Protein AF-0000000080870566 (afdb_homodimer)

pLDDT: mean 91.33, std 12.45, range [22.83, 98.44]

Sequence (214 aa):
MSYIVNNRIHVNPGFEEAFEARFRARAGQIDKQPGFKAMRVLRPQGNQAPYVVETEWQSQAAFRAWVGSDDFKRAHADPLPAEATAEGGGIEQFEVVEGTEARGSGEMSYIVNNRIHVNPGFEEAFEARFRARAGQIDKQPGFKAMRVLRPQGNQAPYVVETEWQSQAAFRAWVGSDDFKRAHADPLPAEATAEGGGIEQFEVVEGTEARGSGE

Secondary structure (DSSP, 8-state):
--EEEEEEEEEPTT-HHHHHHHHHT---GGGGSTTEEEEEEEEE-SS-PPEEEEEEES-HHHHHHHHTSHHHHHHTSSPPPGGGEEEEEEEEEEEEEEEEE------/--EEEEEEEEEPTT-HHHHHHHHHT---GGGGSTTEEEEEEEEE-STTPPEEEEEEES-HHHHHHHHTSHHHHHHTSSPPPGGGEEEEEEEEEEEEEEEEE------

Structure (mmCIF, N/CA/C/O backbone):
data_AF-0000000080870566-model_v1
#
loop_
_entity.id
_entity.type
_entity.pdbx_description
1 polymer 'Antibiotic biosynthesis monooxygenase'
#
loop_
_atom_site.group_PDB
_atom_site.id
_atom_site.type_symbol
_atom_site.label_atom_id
_atom_site.label_alt_id
_atom_site.label_comp_id
_atom_site.label_asym_id
_atom_site.label_entity_id
_atom_site.label_seq_id
_atom_site.pdbx_PDB_ins_code
_atom_site.Cartn_x
_atom_site.Cartn_y
_atom_site.Cartn_z
_atom_site.occupancy
_atom_site.B_iso_or_equiv
_atom_site.auth_seq_id
_atom_site.auth_comp_id
_atom_site.auth_asym_id
_atom_site.auth_atom_id
_atom_site.pdbx_PDB_model_num
ATOM 1 N N . MET A 1 1 ? -15.43 4.098 -3.002 1 83.88 1 MET A N 1
ATOM 2 C CA . MET A 1 1 ? -14.195 4.043 -2.234 1 83.88 1 MET A CA 1
ATOM 3 C C . MET A 1 1 ? -13.453 2.73 -2.482 1 83.88 1 MET A C 1
ATOM 5 O O . MET A 1 1 ? -14.078 1.721 -2.824 1 83.88 1 MET A O 1
ATOM 9 N N . SER A 1 2 ? -12.172 2.678 -2.646 1 96.31 2 SER A N 1
ATOM 10 C CA . SER A 1 2 ? -11.422 1.475 -3.002 1 96.31 2 SER A CA 1
ATOM 11 C C . SER A 1 2 ? -11.109 0.636 -1.768 1 96.31 2 SER A C 1
ATOM 13 O O . SER A 1 2 ? -11.156 1.137 -0.642 1 96.31 2 SER A O 1
ATOM 15 N N . TYR A 1 3 ? -10.992 -0.656 -2 1 98.06 3 TYR A N 1
ATOM 16 C CA . TYR A 1 3 ? -10.57 -1.66 -1.029 1 98.06 3 TYR A CA 1
ATOM 17 C C . TYR A 1 3 ? -9.188 -2.203 -1.371 1 98.06 3 TYR A C 1
ATOM 19 O O . TYR A 1 3 ? -8.953 -2.664 -2.49 1 98.06 3 TYR A O 1
ATOM 27 N N . ILE A 1 4 ? -8.281 -2.09 -0.38 1 98.38 4 ILE A N 1
ATOM 28 C CA . ILE A 1 4 ? -6.906 -2.49 -0.635 1 98.38 4 ILE A CA 1
ATOM 29 C C . ILE A 1 4 ? -6.547 -3.691 0.237 1 98.38 4 ILE A C 1
ATOM 31 O O . ILE A 1 4 ? -6.887 -3.73 1.421 1 98.38 4 ILE A O 1
ATOM 35 N N . VAL A 1 5 ? -5.906 -4.668 -0.369 1 97.94 5 VAL A N 1
ATOM 36 C CA . VAL A 1 5 ? -5.371 -5.824 0.346 1 97.94 5 VAL A CA 1
ATOM 37 C C . VAL A 1 5 ? -3.859 -5.891 0.158 1 97.94 5 VAL A C 1
ATOM 39 O O . VAL A 1 5 ? -3.369 -5.934 -0.973 1 97.94 5 VAL A O 1
ATOM 42 N N . ASN A 1 6 ? -3.139 -5.832 1.281 1 98.06 6 ASN A N 1
ATOM 43 C CA . ASN A 1 6 ? -1.689 -6 1.299 1 98.06 6 ASN A CA 1
ATOM 44 C C . ASN A 1 6 ?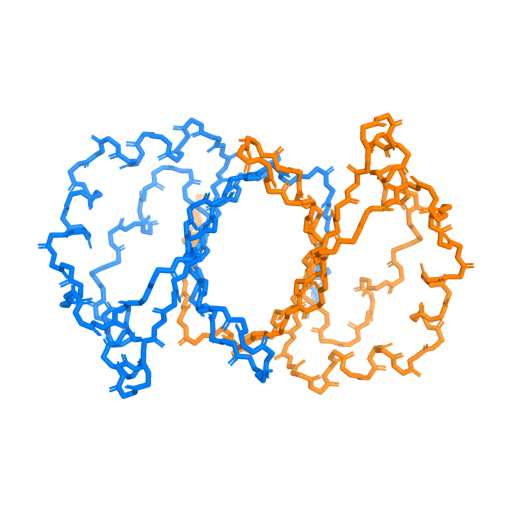 -1.291 -7.371 1.837 1 98.06 6 ASN A C 1
ATOM 46 O O . ASN A 1 6 ? -1.612 -7.711 2.977 1 98.06 6 ASN A O 1
ATOM 50 N N . ASN A 1 7 ? -0.659 -8.188 1.01 1 97.12 7 ASN A N 1
ATOM 51 C CA . ASN A 1 7 ? 0.019 -9.391 1.48 1 97.12 7 ASN A CA 1
ATOM 52 C C . ASN A 1 7 ? 1.497 -9.125 1.759 1 97.12 7 ASN A C 1
ATOM 54 O O . ASN A 1 7 ? 2.281 -8.922 0.831 1 97.12 7 ASN A O 1
ATOM 58 N N . ARG A 1 8 ? 1.815 -9.07 3.047 1 96.81 8 ARG A N 1
ATOM 59 C CA . ARG A 1 8 ? 3.191 -8.836 3.477 1 96.81 8 ARG A CA 1
ATOM 60 C C . ARG A 1 8 ? 3.963 -10.148 3.562 1 96.81 8 ARG A C 1
ATOM 62 O O . ARG A 1 8 ? 3.588 -11.047 4.316 1 96.81 8 ARG A O 1
ATOM 69 N N . ILE A 1 9 ? 5.078 -10.234 2.836 1 96.69 9 ILE A N 1
ATOM 70 C CA . ILE A 1 9 ? 5.793 -11.492 2.676 1 96.69 9 ILE A CA 1
ATOM 71 C C . ILE A 1 9 ? 7.285 -11.273 2.914 1 96.69 9 ILE A C 1
ATOM 73 O O . ILE A 1 9 ? 7.938 -10.539 2.17 1 96.69 9 ILE A O 1
ATOM 77 N N . HIS A 1 10 ? 7.809 -11.922 3.988 1 96.56 10 HIS A N 1
ATOM 78 C CA . HIS A 1 10 ? 9.25 -11.914 4.195 1 96.56 10 HIS A CA 1
ATOM 79 C C . HIS A 1 10 ? 9.945 -12.938 3.303 1 96.56 10 HIS A C 1
ATOM 81 O O . HIS A 1 10 ? 9.938 -14.133 3.6 1 96.56 10 HIS A O 1
ATOM 87 N N . VAL A 1 11 ? 10.531 -12.422 2.234 1 96.12 11 VAL A N 1
ATOM 88 C CA . VAL A 1 11 ? 11.258 -13.266 1.291 1 96.12 11 VAL A CA 1
ATOM 89 C C . VAL A 1 11 ? 12.711 -13.406 1.732 1 96.12 11 VAL A C 1
ATOM 91 O O . VAL A 1 11 ? 13.414 -12.406 1.908 1 96.12 11 VAL A O 1
ATOM 94 N N . ASN A 1 12 ? 13.133 -14.617 1.931 1 95.06 12 ASN A N 1
ATOM 95 C CA . ASN A 1 12 ? 14.492 -14.867 2.391 1 95.06 12 ASN A CA 1
ATOM 96 C C . ASN A 1 12 ? 15.516 -14.5 1.322 1 95.06 12 ASN A C 1
ATOM 98 O O . ASN A 1 12 ? 15.242 -14.617 0.126 1 95.06 12 ASN A O 1
ATOM 102 N N . PRO A 1 13 ? 16.734 -14.07 1.879 1 93.44 13 PRO A N 1
ATOM 103 C CA . PRO A 1 13 ? 17.797 -13.75 0.924 1 93.44 13 PRO A CA 1
ATOM 104 C C . PRO A 1 13 ? 18.047 -14.883 -0.077 1 93.44 13 PRO A C 1
ATOM 106 O O . PRO A 1 13 ? 18.078 -16.047 0.302 1 93.44 13 PRO A O 1
ATOM 109 N N . GLY A 1 14 ? 18.141 -14.531 -1.35 1 94.88 14 GLY A N 1
ATOM 110 C CA . GLY A 1 14 ? 18.406 -15.5 -2.398 1 94.88 14 GLY A CA 1
ATOM 111 C C . GLY A 1 14 ? 17.172 -15.906 -3.168 1 94.88 14 GLY A C 1
ATOM 112 O O . GLY A 1 14 ? 17.266 -16.516 -4.238 1 94.88 14 GLY A O 1
ATOM 113 N N . PHE A 1 15 ? 16 -15.539 -2.656 1 96.06 15 PHE A N 1
ATOM 114 C CA . PHE A 1 15 ? 14.773 -15.984 -3.285 1 96.06 15 PHE A CA 1
ATOM 115 C C . PHE A 1 15 ? 14.031 -14.812 -3.926 1 96.06 15 PHE A C 1
ATOM 117 O O . PHE A 1 15 ? 12.93 -14.977 -4.441 1 96.06 15 PHE A O 1
ATOM 124 N N . GLU A 1 16 ? 14.625 -13.656 -3.926 1 95.75 16 GLU A N 1
ATOM 125 C CA . GLU A 1 16 ? 13.961 -12.453 -4.414 1 95.75 16 GLU A CA 1
ATOM 126 C C . GLU A 1 16 ? 13.633 -12.562 -5.898 1 95.75 16 GLU A C 1
ATOM 128 O O . GLU A 1 16 ? 12.516 -12.234 -6.316 1 95.75 16 GLU A O 1
ATOM 133 N N . GLU A 1 17 ? 14.578 -13.016 -6.664 1 95.62 17 GLU A N 1
ATOM 134 C CA . GLU A 1 17 ? 14.352 -13.156 -8.102 1 95.62 17 GLU A CA 1
ATOM 135 C C . GLU A 1 17 ? 13.25 -14.164 -8.391 1 95.62 17 GLU A C 1
ATOM 137 O O . GLU A 1 17 ? 12.391 -13.93 -9.234 1 95.62 17 GLU A O 1
ATOM 142 N N . ALA A 1 18 ? 13.305 -15.281 -7.766 1 94.38 18 ALA A N 1
ATOM 143 C CA . ALA A 1 18 ? 12.281 -16.297 -7.949 1 94.38 18 ALA A CA 1
ATOM 144 C C . ALA A 1 18 ? 10.898 -15.766 -7.566 1 94.38 18 ALA A C 1
ATOM 146 O O . ALA A 1 18 ? 9.906 -16.047 -8.25 1 94.38 18 ALA A O 1
ATOM 147 N N . PHE A 1 19 ? 10.859 -15.062 -6.512 1 95.69 19 PH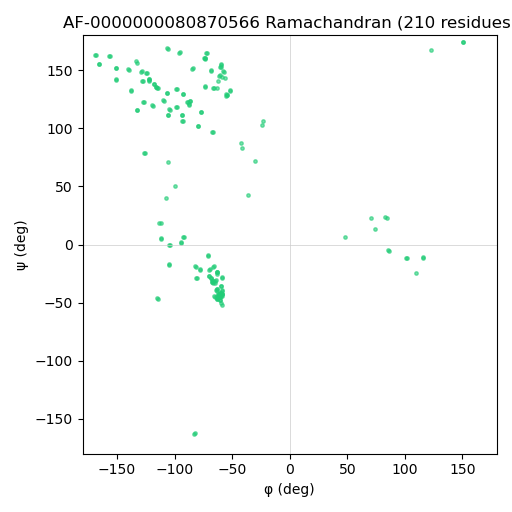E A N 1
ATOM 148 C CA . PHE A 1 19 ? 9.617 -14.469 -6.043 1 95.69 19 PHE A CA 1
ATOM 149 C C . PHE A 1 19 ? 9.023 -13.539 -7.094 1 95.69 19 PHE A C 1
ATOM 151 O O . PHE A 1 19 ? 7.871 -13.703 -7.496 1 95.69 19 PHE A O 1
ATOM 158 N N . GLU A 1 20 ? 9.852 -12.625 -7.57 1 96.38 20 GLU A N 1
ATOM 159 C CA . GLU A 1 20 ? 9.367 -11.648 -8.539 1 96.38 20 GLU A CA 1
ATOM 160 C C . GLU A 1 20 ? 9.016 -12.312 -9.867 1 96.38 20 GLU A C 1
ATOM 162 O O . GLU A 1 20 ? 8.07 -11.898 -10.547 1 96.38 20 GLU A O 1
ATOM 167 N N . ALA A 1 21 ? 9.711 -13.367 -10.25 1 94.31 21 ALA A N 1
ATOM 168 C CA . ALA A 1 21 ? 9.484 -14.07 -11.508 1 94.31 21 ALA A CA 1
ATOM 169 C C . ALA A 1 21 ? 8.102 -14.711 -11.539 1 94.31 21 ALA A C 1
ATOM 171 O O . ALA A 1 21 ? 7.469 -14.789 -12.594 1 94.31 21 ALA A O 1
ATOM 172 N N . ARG A 1 22 ? 7.648 -15.086 -10.406 1 92.69 22 ARG A N 1
ATOM 173 C CA . ARG A 1 22 ? 6.316 -15.68 -10.32 1 92.69 22 ARG A CA 1
ATOM 174 C C . ARG A 1 22 ? 5.246 -14.68 -10.75 1 92.69 22 ARG A C 1
ATOM 176 O O . ARG A 1 22 ? 4.254 -15.062 -11.375 1 92.69 22 ARG A O 1
ATOM 183 N N . PHE A 1 23 ? 5.426 -13.484 -10.406 1 93.12 23 PHE A N 1
ATOM 184 C CA . PHE A 1 23 ? 4.438 -12.461 -10.734 1 93.12 23 PHE A CA 1
ATOM 185 C C . PHE A 1 23 ? 4.605 -11.984 -12.172 1 93.12 23 PHE A C 1
ATOM 187 O O . PHE A 1 23 ? 3.633 -11.586 -12.812 1 93.12 23 PHE A O 1
ATOM 194 N N . ARG A 1 24 ? 5.84 -12.055 -12.672 1 91.56 24 ARG A N 1
ATOM 195 C CA . ARG A 1 24 ? 6.062 -11.719 -14.07 1 91.56 24 ARG A CA 1
ATOM 196 C C . ARG A 1 24 ? 5.43 -12.758 -14.992 1 91.56 24 ARG A C 1
ATOM 198 O O . ARG A 1 24 ? 4.996 -12.438 -16.094 1 91.56 24 ARG A O 1
ATOM 205 N N . ALA A 1 25 ? 5.332 -13.945 -14.547 1 86.69 25 ALA A N 1
ATOM 206 C CA . ALA A 1 25 ? 4.875 -15.07 -15.359 1 86.69 25 ALA A CA 1
ATOM 207 C C . ALA A 1 25 ? 3.377 -15.297 -15.18 1 86.69 25 ALA A C 1
ATOM 209 O O . ALA A 1 25 ? 2.814 -16.234 -15.75 1 86.69 25 ALA A O 1
ATOM 210 N N . ARG A 1 26 ? 2.846 -14.484 -14.438 1 81.44 26 ARG A N 1
ATOM 211 C CA . ARG A 1 26 ? 1.435 -14.711 -14.141 1 81.44 26 ARG A CA 1
ATOM 212 C C . ARG A 1 26 ? 0.591 -14.656 -15.406 1 81.44 26 ARG A C 1
ATOM 214 O O . ARG A 1 26 ? 0.888 -13.891 -16.328 1 81.44 26 ARG A O 1
ATOM 221 N N . ALA A 1 27 ? -0.396 -15.445 -15.445 1 71.38 27 ALA A N 1
ATOM 222 C CA . ALA A 1 27 ? -1.309 -15.523 -16.578 1 71.38 27 ALA A CA 1
ATOM 223 C C . ALA A 1 27 ? -2.168 -14.266 -16.688 1 71.38 27 ALA A C 1
ATOM 225 O O . ALA A 1 27 ? -2.748 -13.992 -17.734 1 71.38 27 ALA A O 1
ATOM 226 N N . GLY A 1 28 ? -2.336 -13.523 -15.672 1 79.44 28 GLY A N 1
ATOM 227 C CA . GLY A 1 28 ? -3.041 -12.258 -15.711 1 79.44 28 GLY A CA 1
ATOM 228 C C . GLY A 1 28 ? -4.547 -12.406 -15.609 1 79.44 28 GLY A C 1
ATOM 229 O O . GLY A 1 28 ? -5.297 -11.531 -16.062 1 79.44 28 GLY A O 1
ATOM 230 N N . GLN A 1 29 ? -4.992 -13.492 -15.047 1 84.12 29 GLN A N 1
ATOM 231 C CA . GLN A 1 29 ? -6.43 -13.734 -14.977 1 84.12 29 GLN A CA 1
ATOM 232 C C . GLN A 1 29 ? -7.102 -12.773 -13.992 1 84.12 29 GLN A C 1
ATOM 234 O O . GLN A 1 29 ? -8.266 -12.414 -14.172 1 84.12 29 GLN A O 1
ATOM 239 N N . ILE A 1 30 ? -6.371 -12.328 -13.039 1 92.5 30 ILE A N 1
ATOM 240 C CA . ILE A 1 30 ? -6.93 -11.414 -12.039 1 92.5 30 ILE A CA 1
ATOM 241 C C . ILE A 1 30 ? -7.359 -10.109 -12.719 1 92.5 30 ILE A C 1
ATOM 243 O O . ILE A 1 30 ? -8.312 -9.461 -12.281 1 92.5 30 ILE A O 1
ATOM 247 N N . ASP A 1 31 ? -6.824 -9.789 -13.797 1 91.44 31 ASP A N 1
ATOM 248 C CA . ASP A 1 31 ? -7.059 -8.531 -14.5 1 91.44 31 ASP A CA 1
ATOM 249 C C . ASP A 1 31 ? -8.5 -8.445 -15 1 91.44 31 ASP A C 1
ATOM 251 O O . ASP A 1 31 ? -8.992 -7.355 -15.289 1 91.44 31 ASP A O 1
ATOM 255 N N . LYS A 1 32 ? -9.109 -9.609 -15.062 1 91.25 32 LYS A N 1
ATOM 256 C CA . LYS A 1 32 ? -10.438 -9.68 -15.656 1 91.25 32 LYS A CA 1
ATOM 257 C C . LYS A 1 32 ? -11.516 -9.828 -14.586 1 91.25 32 LYS A C 1
ATOM 259 O O . LYS A 1 32 ? -12.703 -9.867 -14.891 1 91.25 32 LYS A O 1
ATOM 264 N N . GLN A 1 33 ? -11.047 -9.867 -13.43 1 95.56 33 GLN A N 1
ATOM 265 C CA . GLN A 1 33 ? -12.016 -10.109 -12.359 1 95.56 33 GLN A CA 1
ATOM 266 C C . GLN A 1 33 ? -12.875 -8.875 -12.102 1 95.56 33 GLN A C 1
ATOM 268 O O . GLN A 1 33 ? -12.359 -7.75 -12.07 1 95.56 33 GLN A O 1
ATOM 273 N N . PRO A 1 34 ? -14.227 -9.109 -11.938 1 95.94 34 PRO A N 1
ATOM 274 C CA . PRO A 1 34 ? -15.086 -7.969 -11.625 1 95.94 34 PRO A CA 1
ATOM 275 C C . PRO A 1 34 ? -14.625 -7.199 -10.391 1 95.94 34 PRO A C 1
ATOM 277 O O . PRO A 1 34 ? -14.344 -7.801 -9.352 1 95.94 34 PRO A O 1
ATOM 280 N N . GLY A 1 35 ? -14.516 -5.879 -10.617 1 97.44 35 GLY A N 1
ATOM 281 C CA . GLY A 1 35 ? -14.172 -5.02 -9.492 1 97.44 35 GLY A CA 1
ATOM 282 C C . GLY A 1 35 ? -12.68 -4.902 -9.266 1 97.44 35 GLY A C 1
ATOM 283 O O . GLY A 1 35 ? -12.234 -4.129 -8.414 1 97.44 35 GLY A O 1
ATOM 284 N N . PHE A 1 36 ? -11.914 -5.637 -9.984 1 97.69 36 PHE A N 1
ATOM 285 C CA . PHE A 1 36 ? -10.461 -5.504 -9.906 1 97.69 36 PHE A CA 1
ATOM 286 C C . PHE A 1 36 ? -10.016 -4.145 -10.422 1 97.69 36 PHE A C 1
ATOM 288 O O . PHE A 1 36 ? -10.508 -3.67 -11.445 1 97.69 36 PHE A O 1
ATOM 295 N N . LYS A 1 37 ? -9.094 -3.512 -9.656 1 97.44 37 LYS A N 1
ATOM 296 C CA . LYS A 1 37 ? -8.586 -2.215 -10.094 1 97.44 37 LYS A CA 1
ATOM 297 C C . LYS A 1 37 ? -7.094 -2.293 -10.414 1 97.44 37 LYS A C 1
ATOM 299 O O . LYS A 1 37 ? -6.656 -1.8 -11.461 1 97.44 37 LYS A O 1
ATOM 304 N N . ALA A 1 38 ? -6.344 -2.896 -9.562 1 97.19 38 ALA A N 1
ATOM 305 C CA . ALA A 1 38 ? -4.898 -2.898 -9.797 1 97.19 38 ALA A CA 1
ATOM 306 C C . ALA A 1 38 ? -4.203 -3.932 -8.914 1 97.19 38 ALA A C 1
ATOM 308 O O . ALA A 1 38 ? -4.738 -4.336 -7.883 1 97.19 38 ALA A O 1
ATOM 309 N N . MET A 1 39 ? -3.088 -4.391 -9.297 1 97.31 39 MET A N 1
ATOM 310 C CA . MET A 1 39 ? -2.129 -5.164 -8.516 1 97.31 39 MET A CA 1
ATOM 311 C C . MET A 1 39 ? -0.735 -4.547 -8.602 1 97.31 39 MET A C 1
ATOM 313 O O . MET A 1 39 ? -0.311 -4.109 -9.672 1 97.31 39 MET A O 1
ATOM 317 N N . ARG A 1 40 ? -0.017 -4.539 -7.547 1 97.81 40 ARG A N 1
ATOM 318 C CA . ARG A 1 40 ? 1.361 -4.062 -7.484 1 97.81 40 ARG A CA 1
ATOM 319 C C . ARG A 1 40 ? 2.219 -4.988 -6.629 1 97.81 40 ARG A C 1
ATOM 321 O O . ARG A 1 40 ? 1.808 -5.395 -5.539 1 97.81 40 ARG A O 1
ATOM 328 N N . VAL A 1 41 ? 3.369 -5.348 -7.129 1 97.88 41 VAL A N 1
ATOM 329 C CA . VAL A 1 41 ? 4.402 -6.012 -6.344 1 97.88 41 VAL A CA 1
ATOM 330 C C . VAL A 1 41 ? 5.441 -4.992 -5.887 1 97.88 41 VAL A C 1
ATOM 332 O O . VAL A 1 41 ? 6.125 -4.379 -6.711 1 97.88 41 VAL A O 1
ATOM 335 N N . LEU A 1 42 ? 5.559 -4.863 -4.562 1 98.19 42 LEU A N 1
ATOM 336 C CA . LEU A 1 42 ? 6.387 -3.832 -3.945 1 98.19 42 LEU A CA 1
ATOM 337 C C . LEU A 1 42 ? 7.668 -4.43 -3.377 1 98.19 42 LEU A C 1
ATOM 339 O O . LEU A 1 42 ? 7.625 -5.199 -2.416 1 98.19 42 LEU A O 1
ATOM 343 N N . ARG A 1 43 ? 8.812 -4.113 -3.971 1 97.31 43 ARG A N 1
ATOM 344 C CA . ARG A 1 43 ? 10.117 -4.516 -3.457 1 97.31 43 ARG A CA 1
ATOM 345 C C . ARG A 1 43 ? 10.648 -3.496 -2.455 1 97.31 43 ARG A C 1
ATOM 347 O O . ARG A 1 43 ? 10.828 -2.322 -2.789 1 97.31 43 ARG A O 1
ATOM 354 N N . PRO A 1 44 ? 10.898 -3.93 -1.238 1 97.12 44 PRO A N 1
ATOM 355 C CA . PRO A 1 44 ? 11.406 -2.979 -0.245 1 97.12 44 PRO A CA 1
ATOM 356 C C . PRO A 1 44 ? 12.766 -2.396 -0.624 1 97.12 44 PRO A C 1
ATOM 358 O O . PRO A 1 44 ? 13.617 -3.107 -1.168 1 97.12 44 PRO A O 1
ATOM 361 N N . GLN A 1 45 ? 12.828 -1.002 -0.283 1 94.25 45 GLN A N 1
ATOM 362 C CA . GLN A 1 45 ? 14.086 -0.298 -0.532 1 94.25 45 GLN A CA 1
ATOM 363 C C . GLN A 1 45 ? 14.836 -0.035 0.771 1 94.25 45 GLN A C 1
ATOM 365 O O . GLN A 1 45 ? 14.711 1.041 1.359 1 94.25 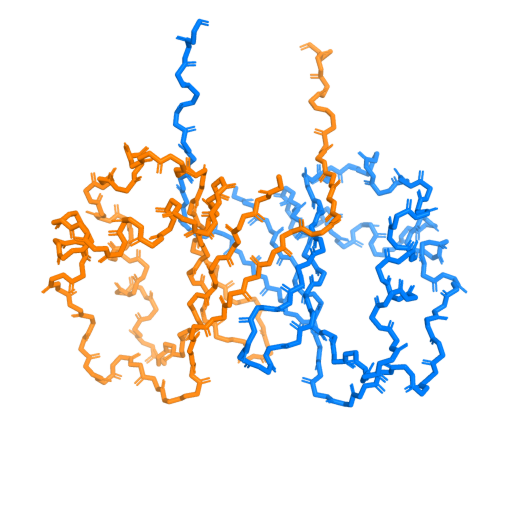45 GLN A O 1
ATOM 370 N N . GLY A 1 46 ? 15.5 -0.881 1.624 1 79.44 46 GLY A N 1
ATOM 371 C CA . GLY A 1 46 ? 16.438 -0.644 2.707 1 79.44 46 GLY A CA 1
ATOM 372 C C . GLY A 1 46 ? 15.859 -0.925 4.078 1 79.44 46 GLY A C 1
ATOM 373 O O . GLY A 1 46 ? 16.594 -1.021 5.062 1 79.44 46 GLY A O 1
ATOM 374 N N . ASN A 1 47 ? 14.672 -0.924 4.438 1 65.69 47 ASN A N 1
ATOM 375 C CA . ASN A 1 47 ? 14.164 -0.835 5.801 1 65.69 47 ASN A CA 1
ATOM 376 C C . ASN A 1 47 ? 13.602 -2.174 6.281 1 65.69 47 ASN A C 1
ATOM 378 O O . ASN A 1 47 ? 12.789 -2.217 7.207 1 65.69 47 ASN A O 1
ATOM 382 N N . GLN A 1 48 ? 14.305 -3.219 5.918 1 75.56 48 GLN A N 1
ATOM 383 C CA . GLN A 1 48 ? 13.875 -4.543 6.352 1 75.56 48 GLN A CA 1
ATOM 384 C C . GLN A 1 48 ? 12.383 -4.746 6.098 1 75.56 48 GLN A C 1
ATOM 386 O O . GLN A 1 48 ? 11.742 -5.559 6.766 1 75.56 48 GLN A O 1
ATOM 391 N N . ALA A 1 49 ? 11.781 -3.871 5.473 1 86.06 49 ALA A N 1
ATOM 392 C CA . ALA A 1 49 ? 10.391 -4.109 5.105 1 86.06 49 ALA A CA 1
ATOM 393 C C . ALA A 1 49 ? 10.25 -5.395 4.297 1 86.06 49 ALA A C 1
ATOM 395 O O . ALA A 1 49 ? 11.188 -5.816 3.619 1 86.06 49 ALA A O 1
ATOM 396 N N . PRO A 1 50 ? 9.148 -6.086 4.543 1 96.06 50 PRO A N 1
ATOM 397 C CA . PRO A 1 50 ? 8.891 -7.219 3.652 1 96.06 50 PRO A CA 1
ATOM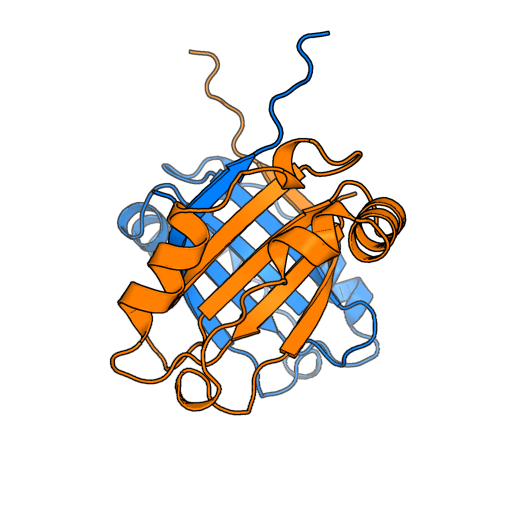 398 C C . PRO A 1 50 ? 8.477 -6.781 2.248 1 96.06 50 PRO A C 1
ATOM 400 O O . PRO A 1 50 ? 8.25 -5.59 2.008 1 96.06 50 PRO A O 1
ATOM 403 N N . TYR A 1 51 ? 8.555 -7.781 1.319 1 97.69 51 TYR A N 1
ATOM 404 C CA . TYR A 1 51 ? 7.777 -7.57 0.101 1 97.69 51 TYR A CA 1
ATOM 405 C C . TYR A 1 51 ? 6.305 -7.359 0.421 1 97.69 51 TYR A C 1
ATOM 407 O O . TYR A 1 51 ? 5.793 -7.891 1.41 1 97.69 51 TYR A O 1
ATOM 415 N N . VAL A 1 52 ? 5.66 -6.57 -0.401 1 98.06 52 VAL A N 1
ATOM 416 C CA . VAL A 1 52 ? 4.211 -6.441 -0.307 1 98.06 52 VAL A CA 1
ATOM 417 C C . VAL A 1 52 ? 3.578 -6.719 -1.669 1 98.06 52 VAL A C 1
ATOM 419 O O . VAL A 1 52 ? 3.973 -6.125 -2.676 1 98.06 52 VAL A O 1
ATOM 422 N N . VAL A 1 53 ? 2.711 -7.66 -1.709 1 97.81 53 VAL A N 1
ATOM 423 C CA . VAL A 1 53 ? 1.801 -7.801 -2.842 1 97.81 53 VAL A CA 1
ATOM 424 C C . VAL A 1 53 ? 0.492 -7.074 -2.543 1 97.81 53 VAL A C 1
ATOM 426 O O . VAL A 1 53 ? -0.274 -7.492 -1.673 1 97.81 53 VAL A O 1
ATOM 429 N N . GLU A 1 54 ? 0.293 -5.988 -3.295 1 98.44 54 GLU A N 1
ATOM 430 C CA . GLU A 1 54 ? -0.869 -5.137 -3.07 1 98.44 54 GLU A CA 1
ATOM 431 C C . GLU A 1 54 ? -1.904 -5.309 -4.18 1 98.44 54 GLU A C 1
ATOM 433 O O . GLU A 1 54 ? -1.566 -5.273 -5.363 1 98.44 54 GLU A O 1
ATOM 438 N N . THR A 1 55 ? -3.164 -5.531 -3.758 1 98.19 55 THR A N 1
ATOM 439 C CA . THR A 1 55 ? -4.262 -5.5 -4.719 1 98.19 55 THR A CA 1
ATOM 440 C C . THR A 1 55 ? -5.309 -4.465 -4.312 1 98.19 55 THR A C 1
ATOM 442 O O . THR A 1 55 ? -5.551 -4.254 -3.123 1 98.19 55 THR A O 1
ATOM 445 N N . GLU A 1 56 ? -5.828 -3.832 -5.277 1 98.44 56 GLU A N 1
ATOM 446 C CA . GLU A 1 56 ? -6.879 -2.832 -5.113 1 98.44 56 GLU A CA 1
ATOM 447 C C . GLU A 1 56 ? -8.172 -3.27 -5.797 1 98.44 56 GLU A C 1
ATOM 449 O O . GLU A 1 56 ? -8.148 -3.752 -6.934 1 98.44 56 GLU A O 1
ATOM 454 N N . TRP A 1 57 ? -9.242 -3.082 -5.09 1 98.31 57 TRP A N 1
ATOM 455 C CA . TRP A 1 57 ? -10.562 -3.52 -5.531 1 98.31 57 TRP A CA 1
ATOM 456 C C . TRP A 1 57 ? -11.594 -2.406 -5.355 1 98.31 57 TRP A C 1
ATOM 458 O O . TRP A 1 57 ? -11.414 -1.514 -4.527 1 98.31 57 TRP A O 1
ATOM 468 N N . GLN A 1 58 ? -12.641 -2.543 -6.164 1 97.88 58 GLN A N 1
ATOM 469 C CA . GLN A 1 58 ? -13.742 -1.585 -6.07 1 97.88 58 GLN A CA 1
ATOM 470 C C . GLN A 1 58 ? -14.445 -1.688 -4.723 1 97.88 58 GLN A C 1
ATOM 472 O O . GLN A 1 58 ? -15.008 -0.707 -4.234 1 97.88 58 GLN A O 1
ATOM 477 N N . SER A 1 59 ? -14.484 -2.883 -4.188 1 97.75 59 SER A N 1
ATOM 478 C CA . SER A 1 59 ? -15.156 -3.127 -2.916 1 97.75 59 SER A CA 1
ATOM 479 C C . SER A 1 59 ? -14.617 -4.379 -2.234 1 97.75 59 SER A C 1
ATOM 481 O O . SER A 1 59 ? -13.953 -5.203 -2.871 1 97.75 59 SER A O 1
ATOM 483 N N . GLN A 1 60 ? -14.914 -4.449 -0.933 1 96.94 60 GLN A N 1
ATOM 484 C CA . GLN A 1 60 ? -14.586 -5.672 -0.208 1 96.94 60 GLN A CA 1
ATOM 485 C C . GLN A 1 60 ? -15.289 -6.883 -0.822 1 96.94 60 GLN A C 1
ATOM 487 O O . GLN A 1 60 ? -14.711 -7.969 -0.895 1 96.94 60 GLN A O 1
ATOM 492 N N . ALA A 1 61 ? -16.516 -6.684 -1.222 1 97.88 61 ALA A N 1
ATOM 493 C CA . ALA A 1 61 ? -17.297 -7.77 -1.81 1 97.88 61 ALA A CA 1
ATOM 494 C C . ALA A 1 61 ? -16.625 -8.305 -3.072 1 97.88 61 ALA A C 1
ATOM 496 O O . ALA A 1 61 ? -16.594 -9.516 -3.305 1 97.88 61 ALA A O 1
ATOM 497 N N . ALA A 1 62 ? -16.109 -7.426 -3.896 1 97.94 62 ALA A N 1
ATOM 498 C CA . ALA A 1 62 ? -15.414 -7.844 -5.109 1 97.94 62 ALA A CA 1
ATOM 499 C C . ALA A 1 62 ? -14.195 -8.695 -4.777 1 97.94 62 ALA A C 1
ATOM 501 O O . ALA A 1 62 ? -13.945 -9.719 -5.418 1 97.94 62 ALA A O 1
ATOM 502 N N . PHE A 1 63 ? -13.445 -8.289 -3.795 1 97.88 63 PHE A N 1
ATOM 503 C CA . PHE A 1 63 ? -12.281 -9.047 -3.354 1 97.88 63 PHE A CA 1
ATOM 504 C C . PHE A 1 63 ? -12.688 -10.43 -2.873 1 97.88 63 PHE A C 1
ATOM 506 O O . PHE A 1 63 ? -12.086 -11.43 -3.268 1 97.88 63 PHE A O 1
ATOM 513 N N . ARG A 1 64 ? -13.672 -10.469 -2.078 1 97.69 64 ARG A N 1
ATOM 514 C CA . ARG A 1 64 ? -14.109 -11.742 -1.517 1 97.69 64 ARG A CA 1
ATOM 515 C C . ARG A 1 64 ? -14.609 -12.68 -2.609 1 97.69 64 ARG A C 1
ATOM 517 O O . ARG A 1 64 ? -14.406 -13.891 -2.537 1 97.69 64 ARG A O 1
ATOM 524 N N . ALA A 1 65 ? -15.297 -12.125 -3.543 1 97.69 65 ALA A N 1
ATOM 525 C CA . ALA A 1 65 ? -15.742 -12.93 -4.68 1 97.69 65 ALA A CA 1
ATOM 526 C C . ALA A 1 65 ? -14.555 -13.555 -5.406 1 97.69 65 ALA A C 1
ATOM 528 O O . ALA A 1 65 ? -14.602 -14.727 -5.793 1 97.69 65 ALA A O 1
ATOM 529 N N . TRP A 1 66 ? -13.547 -12.766 -5.578 1 97.38 66 TRP A N 1
ATOM 530 C CA . TRP A 1 66 ? -12.352 -13.273 -6.234 1 97.38 66 TRP A CA 1
ATOM 531 C C . TRP A 1 66 ? -11.711 -14.391 -5.418 1 97.38 66 TRP A C 1
ATOM 533 O O . TRP A 1 66 ? -11.297 -15.414 -5.965 1 97.38 66 TRP A O 1
ATOM 543 N N . VAL A 1 67 ? -11.594 -14.219 -4.113 1 97.06 67 VAL A N 1
ATOM 544 C CA . VAL A 1 67 ? -10.992 -15.211 -3.236 1 97.06 67 VAL A CA 1
ATOM 545 C C . VAL A 1 67 ? -11.758 -16.531 -3.346 1 97.06 67 VAL A C 1
ATOM 547 O O . VAL A 1 67 ? -11.172 -17.609 -3.244 1 97.06 67 VAL A O 1
ATOM 550 N N . GLY A 1 68 ? -13.031 -16.5 -3.654 1 96.5 68 GLY A N 1
ATOM 551 C CA . GLY A 1 68 ? -13.852 -17.703 -3.775 1 96.5 68 GLY A CA 1
ATOM 552 C C . GLY A 1 68 ? -13.898 -18.25 -5.188 1 96.5 68 GLY A C 1
ATOM 553 O O . GLY A 1 68 ? -14.594 -19.234 -5.453 1 96.5 68 GLY A O 1
ATOM 554 N N . SER A 1 69 ? -13.172 -17.734 -6.039 1 95.81 69 SER A N 1
ATOM 555 C CA . SER A 1 69 ? -13.25 -18.094 -7.453 1 95.81 69 SER A CA 1
ATOM 556 C C . SER A 1 69 ? -12.227 -19.156 -7.816 1 95.81 69 SER A C 1
ATOM 558 O O . SER A 1 69 ? -11.281 -19.406 -7.062 1 95.81 69 SER A O 1
ATOM 560 N N . ASP A 1 70 ? -12.398 -19.781 -9.023 1 93.44 70 ASP A N 1
ATOM 561 C CA . ASP A 1 70 ? -11.43 -20.703 -9.586 1 93.44 70 ASP A CA 1
ATOM 562 C C . ASP A 1 70 ? -10.133 -19.984 -9.969 1 93.44 70 ASP A C 1
ATOM 564 O O . ASP A 1 70 ? -9.055 -20.562 -9.898 1 93.44 70 ASP A O 1
ATOM 568 N N . ASP A 1 71 ? -10.344 -18.766 -10.32 1 92.44 71 ASP A N 1
ATOM 569 C CA . ASP A 1 71 ? -9.18 -17.984 -10.688 1 92.44 71 ASP A CA 1
ATOM 570 C C . ASP A 1 71 ? -8.211 -17.844 -9.516 1 92.44 71 ASP A C 1
ATOM 572 O O . ASP A 1 71 ? -6.992 -17.953 -9.695 1 92.44 71 ASP A O 1
ATOM 576 N N . PHE A 1 72 ? -8.719 -17.609 -8.383 1 95.38 72 PHE A N 1
ATOM 577 C CA . PHE A 1 72 ? -7.891 -17.516 -7.188 1 95.38 72 PHE A CA 1
ATOM 578 C C . PHE A 1 72 ? -7.145 -18.828 -6.941 1 95.38 72 PHE A C 1
ATOM 580 O O . PHE A 1 72 ? -5.938 -18.812 -6.695 1 95.38 72 PHE A O 1
ATOM 587 N N . LYS A 1 73 ? -7.82 -19.906 -7.059 1 93.5 73 LYS A N 1
ATOM 588 C CA . LYS A 1 73 ? -7.211 -21.219 -6.863 1 93.5 73 LYS A CA 1
ATOM 589 C C . LYS A 1 73 ? -6.07 -21.453 -7.852 1 93.5 73 LYS A C 1
ATOM 591 O O . LYS A 1 73 ? -5.004 -21.938 -7.477 1 93.5 73 LYS A O 1
ATOM 596 N N . ARG A 1 74 ? -6.344 -21.094 -9.031 1 91.44 74 ARG A N 1
ATOM 597 C CA . ARG A 1 74 ? -5.332 -21.281 -10.07 1 91.44 74 ARG A CA 1
ATOM 598 C C . ARG A 1 74 ? -4.121 -20.391 -9.812 1 91.44 74 ARG A C 1
ATOM 600 O O . ARG A 1 74 ? -2.979 -20.844 -9.938 1 91.44 74 ARG A O 1
ATOM 607 N N . ALA A 1 75 ? -4.371 -19.156 -9.469 1 91 75 ALA A N 1
ATOM 608 C CA . ALA A 1 75 ? -3.307 -18.188 -9.234 1 91 75 ALA A CA 1
ATOM 609 C C . ALA A 1 75 ? -2.428 -18.594 -8.055 1 91 75 ALA A C 1
ATOM 611 O O . ALA A 1 75 ? -1.246 -18.25 -8 1 91 75 ALA A O 1
ATOM 612 N N . HIS A 1 76 ? -2.973 -19.422 -7.117 1 92.44 76 HIS A N 1
ATOM 613 C CA . HIS A 1 76 ? -2.25 -19.781 -5.898 1 92.44 76 HIS A CA 1
ATOM 614 C C . HIS A 1 76 ? -1.897 -21.25 -5.887 1 92.44 76 HIS A C 1
ATOM 616 O O . HIS A 1 76 ? -1.584 -21.812 -4.832 1 92.44 76 HIS A O 1
ATOM 622 N N . ALA A 1 77 ? -1.927 -21.875 -7.047 1 89 77 ALA A N 1
ATOM 623 C CA . ALA A 1 77 ? -1.752 -23.328 -7.172 1 89 77 ALA A CA 1
ATOM 624 C C . ALA A 1 77 ? -0.281 -23.703 -7.051 1 89 77 ALA A C 1
ATOM 626 O O . ALA A 1 77 ? 0.043 -24.859 -6.754 1 89 77 ALA A O 1
ATOM 627 N N . ASP A 1 78 ? 0.598 -22.828 -7.285 1 84.94 78 ASP A N 1
ATOM 628 C CA . ASP A 1 78 ? 2.031 -23.109 -7.258 1 84.94 78 ASP A CA 1
ATOM 629 C C . ASP A 1 78 ? 2.76 -22.156 -6.324 1 84.94 78 ASP A C 1
ATOM 631 O O . ASP A 1 78 ? 3.477 -21.266 -6.781 1 84.94 78 ASP A O 1
ATOM 635 N N . PRO A 1 79 ? 2.658 -22.469 -5 1 85.69 79 PRO A N 1
ATOM 636 C CA . PRO A 1 79 ? 3.299 -21.547 -4.059 1 85.69 79 PRO A CA 1
ATOM 637 C C . PRO A 1 79 ? 4.82 -21.656 -4.059 1 85.69 79 PRO A C 1
ATOM 639 O O . PRO A 1 79 ? 5.367 -22.656 -4.559 1 85.69 79 PRO A O 1
ATOM 642 N N . LEU A 1 80 ? 5.457 -20.562 -3.551 1 87.56 80 LEU A N 1
ATOM 643 C CA . LEU A 1 80 ? 6.891 -20.656 -3.297 1 87.56 80 LEU A CA 1
ATOM 644 C C . LEU A 1 80 ? 7.191 -21.766 -2.291 1 87.56 80 LEU A C 1
ATOM 646 O O . LEU A 1 80 ? 6.359 -22.078 -1.438 1 87.56 80 LEU A O 1
ATOM 650 N N . PRO A 1 81 ? 8.453 -22.297 -2.455 1 90.94 81 PRO A N 1
ATOM 651 C CA . PRO A 1 81 ? 8.852 -23.25 -1.418 1 90.94 81 PRO A CA 1
ATOM 652 C C . PRO A 1 81 ? 8.852 -22.641 -0.02 1 90.94 81 PRO A C 1
ATOM 654 O O . PRO A 1 81 ? 9.078 -21.438 0.131 1 90.94 81 PRO A O 1
ATOM 657 N N . ALA A 1 82 ? 8.695 -23.5 0.951 1 90.12 82 ALA A N 1
ATOM 658 C CA . ALA A 1 82 ? 8.578 -23.047 2.332 1 90.12 82 ALA A CA 1
ATOM 659 C C . ALA A 1 82 ? 9.828 -22.281 2.766 1 90.12 82 ALA A C 1
ATOM 661 O O . ALA A 1 82 ? 9.742 -21.328 3.547 1 90.12 82 ALA A O 1
ATOM 662 N N . GLU A 1 83 ? 10.93 -22.734 2.264 1 93.94 83 GLU A N 1
ATOM 663 C CA . GLU A 1 83 ? 12.203 -22.141 2.668 1 93.94 83 GLU A CA 1
ATOM 664 C C . GLU A 1 83 ? 12.359 -20.734 2.094 1 93.94 83 GLU A C 1
ATOM 666 O O . GLU A 1 83 ? 13.242 -19.969 2.516 1 93.94 83 GLU A O 1
ATOM 671 N N . ALA A 1 84 ? 11.508 -20.344 1.23 1 95.88 84 ALA A N 1
ATOM 672 C CA . ALA A 1 84 ? 11.656 -19.062 0.538 1 95.88 84 ALA A CA 1
ATOM 673 C C . ALA A 1 84 ? 11.133 -17.906 1.395 1 95.88 84 ALA A C 1
ATOM 675 O O . ALA A 1 84 ? 11.477 -16.75 1.155 1 95.88 84 ALA A O 1
ATOM 676 N N . THR A 1 85 ? 10.328 -18.266 2.357 1 95.62 85 THR A N 1
ATOM 677 C CA . THR A 1 85 ? 9.711 -17.188 3.123 1 95.62 85 THR A CA 1
ATOM 678 C C . THR A 1 85 ? 9.914 -17.406 4.621 1 95.62 85 THR A C 1
ATOM 680 O O . THR A 1 85 ? 10.07 -18.547 5.074 1 95.62 85 THR A O 1
ATOM 683 N N . ALA A 1 86 ? 9.984 -16.297 5.289 1 94.25 86 ALA A N 1
ATOM 684 C CA . ALA A 1 86 ? 10.07 -16.328 6.746 1 94.25 86 ALA A CA 1
ATOM 685 C C . ALA A 1 86 ? 8.75 -15.891 7.379 1 94.25 86 ALA A C 1
ATOM 687 O O . ALA A 1 86 ? 7.879 -15.344 6.703 1 94.25 86 ALA A O 1
ATOM 688 N N . GLU A 1 87 ? 8.703 -16.141 8.742 1 91.31 87 GLU A N 1
ATOM 689 C CA . GLU A 1 87 ? 7.516 -15.742 9.484 1 91.31 87 GLU A CA 1
ATOM 690 C C . GLU A 1 87 ? 7.477 -14.234 9.688 1 91.31 87 GLU A C 1
ATOM 692 O O . GLU A 1 87 ? 8.492 -13.555 9.547 1 91.31 87 GLU A O 1
ATOM 697 N N . GLY A 1 88 ? 6.238 -13.758 9.984 1 89.56 88 GLY A N 1
ATOM 698 C CA . GLY A 1 88 ? 6.117 -12.352 10.336 1 89.56 88 GLY A CA 1
ATOM 699 C C . GLY A 1 88 ? 5.293 -11.555 9.344 1 89.56 88 GLY A C 1
ATOM 700 O O . GLY A 1 88 ? 4.902 -10.422 9.625 1 89.56 88 GLY A O 1
ATOM 701 N N . GLY A 1 89 ? 5.039 -12.156 8.258 1 91.81 89 GLY A N 1
ATOM 702 C CA . GLY A 1 89 ? 4.172 -11.484 7.305 1 91.81 89 GLY A CA 1
ATOM 703 C C . GLY A 1 89 ? 2.697 -11.656 7.613 1 91.81 89 GLY A C 1
ATOM 704 O O . GLY A 1 89 ? 2.318 -11.859 8.766 1 91.81 89 GLY A O 1
ATOM 705 N N . GLY A 1 90 ? 1.875 -11.391 6.621 1 93.94 90 GLY A N 1
ATOM 706 C CA . GLY A 1 90 ? 0.44 -11.57 6.773 1 93.94 90 GLY A CA 1
ATOM 707 C C . GLY A 1 90 ? -0.376 -10.625 5.914 1 93.94 90 GLY A C 1
ATOM 708 O O . GLY A 1 90 ? 0.175 -9.734 5.27 1 93.94 90 GLY A O 1
ATOM 709 N N . ILE A 1 91 ? -1.666 -10.914 5.992 1 96.38 91 ILE A N 1
ATOM 710 C CA . ILE A 1 91 ? -2.604 -10.164 5.164 1 96.38 91 ILE A CA 1
ATOM 711 C C . ILE A 1 91 ? -3.143 -8.969 5.953 1 96.38 91 ILE A C 1
ATOM 713 O O . ILE A 1 91 ? -3.512 -9.102 7.121 1 96.38 91 ILE A O 1
ATOM 717 N N . GLU A 1 92 ? -3.092 -7.855 5.391 1 97.12 92 GLU A N 1
ATOM 718 C CA . GLU A 1 92 ? -3.748 -6.656 5.902 1 97.12 92 GLU A CA 1
ATOM 719 C C . GLU A 1 92 ? -4.793 -6.137 4.918 1 97.12 92 GLU A C 1
ATOM 721 O O . GLU A 1 92 ? -4.57 -6.141 3.707 1 97.12 92 GLU A O 1
ATOM 726 N N . GLN A 1 93 ? -5.914 -5.742 5.465 1 97.62 93 GLN A N 1
ATOM 727 C CA . GLN A 1 93 ? -7.008 -5.238 4.641 1 97.62 93 GLN A CA 1
ATOM 728 C C . GLN A 1 93 ? -7.395 -3.818 5.051 1 97.62 93 GLN A C 1
ATOM 730 O O . GLN A 1 93 ? -7.434 -3.5 6.238 1 97.62 93 GLN A O 1
ATOM 735 N N . PHE A 1 94 ? -7.699 -3.029 4.008 1 98.12 94 PHE A N 1
ATOM 736 C CA . PHE A 1 94 ? -7.934 -1.613 4.27 1 98.12 94 PHE A CA 1
ATOM 737 C C . PHE A 1 94 ? -9.094 -1.095 3.428 1 98.12 94 PHE A C 1
ATOM 739 O O . PHE A 1 94 ? -9.312 -1.562 2.309 1 98.12 94 PHE A O 1
ATOM 746 N N . GLU A 1 95 ? -9.734 -0.124 3.971 1 97.25 95 GLU A N 1
ATOM 747 C CA . GLU A 1 95 ? -10.555 0.792 3.184 1 97.25 95 GLU A CA 1
ATOM 748 C C . GLU A 1 95 ? -9.805 2.082 2.877 1 97.25 95 GLU A C 1
ATOM 750 O O . GLU A 1 95 ? -9.148 2.65 3.756 1 97.25 95 GLU A O 1
ATOM 755 N N . VAL A 1 96 ? -9.859 2.52 1.602 1 97.69 96 VAL A N 1
ATOM 756 C CA . VAL A 1 96 ? -9.344 3.848 1.291 1 97.69 96 VAL A CA 1
ATOM 757 C C . VAL A 1 96 ? -10.352 4.91 1.739 1 97.69 96 VAL A C 1
ATOM 759 O O . VAL A 1 96 ? -11.43 5.035 1.16 1 97.69 96 VAL A O 1
ATOM 762 N N . VAL A 1 97 ? -9.953 5.723 2.736 1 97.06 97 VAL A N 1
ATOM 763 C CA . VAL A 1 97 ? -10.938 6.621 3.332 1 97.06 97 VAL A CA 1
ATOM 764 C C . VAL A 1 97 ? -10.695 8.047 2.85 1 97.06 97 VAL A C 1
ATOM 766 O O . VAL A 1 97 ? -11.555 8.922 3.012 1 97.06 97 VAL A O 1
ATOM 769 N N . GLU A 1 98 ? -9.555 8.297 2.336 1 95.56 98 GLU A N 1
ATOM 770 C CA . GLU A 1 98 ? -9.172 9.539 1.673 1 95.56 98 GLU A CA 1
ATOM 771 C C . GLU A 1 98 ? -8.109 9.281 0.604 1 95.56 98 GLU A C 1
ATOM 773 O O . GLU A 1 98 ? -7.258 8.414 0.764 1 95.56 98 GLU A O 1
ATOM 778 N N . GLY A 1 99 ? -8.219 10.008 -0.506 1 94.19 99 GLY A N 1
ATOM 779 C CA . GLY A 1 99 ? -7.223 9.836 -1.549 1 94.19 99 GLY A CA 1
ATOM 780 C C . GLY A 1 99 ? -7.305 10.898 -2.631 1 94.19 99 GLY A C 1
ATOM 781 O O . GLY A 1 99 ? -8.266 11.664 -2.686 1 94.19 99 GLY A O 1
ATOM 782 N N . THR A 1 100 ? -6.215 10.984 -3.387 1 94.06 100 THR A N 1
ATOM 783 C CA . THR A 1 100 ? -6.121 11.875 -4.535 1 94.06 100 THR A CA 1
ATOM 784 C C . THR A 1 100 ? -5.16 11.312 -5.582 1 94.06 100 THR A C 1
ATOM 786 O O . THR A 1 100 ? -4.309 10.484 -5.266 1 94.06 100 THR A O 1
ATOM 789 N N . GLU A 1 101 ? -5.426 11.672 -6.805 1 92.88 101 GLU A N 1
ATOM 790 C CA . GLU A 1 101 ? -4.539 11.328 -7.914 1 92.88 101 GLU A CA 1
ATOM 791 C C . GLU A 1 101 ? -4.098 12.578 -8.68 1 92.88 101 GLU A C 1
ATOM 793 O O . GLU A 1 101 ? -4.828 13.57 -8.727 1 92.88 101 GLU A O 1
ATOM 798 N N . ALA A 1 102 ? -2.883 12.375 -9.141 1 90.31 102 ALA A N 1
ATOM 799 C CA . ALA A 1 102 ? -2.436 13.461 -10.008 1 90.31 102 ALA A CA 1
ATOM 800 C C . ALA A 1 102 ? -3.422 13.695 -11.148 1 90.31 102 ALA A C 1
ATOM 802 O O . ALA A 1 102 ? -4.004 12.742 -11.68 1 90.31 102 ALA A O 1
ATOM 803 N N . ARG A 1 103 ? -3.793 15.023 -11.273 1 72.5 103 ARG A N 1
ATOM 804 C CA . ARG A 1 103 ? -4.664 15.367 -12.391 1 72.5 103 ARG A CA 1
ATOM 805 C C . ARG A 1 103 ? -3.932 15.203 -13.719 1 72.5 103 ARG A C 1
ATOM 807 O O . ARG A 1 103 ? -2.74 15.508 -13.82 1 72.5 103 ARG A O 1
ATOM 814 N N . GLY A 1 104 ? -4 14.117 -14.508 1 53.44 104 GLY A N 1
ATOM 815 C CA . GLY A 1 104 ? -3.398 14.07 -15.828 1 53.44 104 GLY A CA 1
ATOM 816 C C . GLY A 1 104 ? -3.215 15.445 -16.453 1 53.44 104 GLY A C 1
ATOM 817 O O . GLY A 1 104 ? -4.051 16.328 -16.266 1 53.44 104 GLY A O 1
AT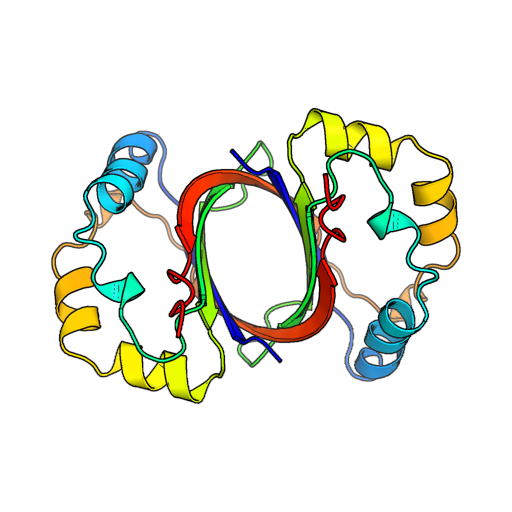OM 818 N N . SER A 1 105 ? -2.07 16.047 -16.5 1 40.97 105 SER A N 1
ATOM 819 C CA . SER A 1 105 ? -1.953 17.125 -17.453 1 40.97 105 SER A CA 1
ATOM 820 C C . SER A 1 105 ? -2.604 16.766 -18.781 1 40.97 105 SER A C 1
ATOM 822 O O . SER A 1 105 ? -2.314 15.711 -19.359 1 40.97 105 SER A O 1
ATOM 824 N N . GLY A 1 106 ? -3.967 16.984 -19.062 1 33.78 106 GLY A N 1
ATOM 825 C CA . GLY A 1 106 ? -4.348 17.031 -20.453 1 33.78 106 GLY A CA 1
ATOM 826 C C . GLY A 1 106 ? -3.244 17.562 -21.359 1 33.78 106 GLY A C 1
ATOM 827 O O . GLY A 1 106 ? -2.883 18.734 -21.281 1 33.78 106 GLY A O 1
ATOM 828 N N . GLU A 1 107 ? -2.182 16.875 -21.641 1 22.83 107 GLU A N 1
ATOM 829 C CA . GLU A 1 107 ? -1.679 17.281 -22.953 1 22.83 107 GLU A CA 1
ATOM 830 C C . GLU A 1 107 ? -2.738 17.094 -24.031 1 22.83 107 GLU A C 1
ATOM 832 O O . GLU A 1 107 ? -3.457 16.094 -24.031 1 22.83 107 GLU A O 1
ATOM 837 N N . MET B 1 1 ? 8.648 2.836 -13.844 1 84.06 1 MET B N 1
ATOM 838 C CA . MET B 1 1 ? 8.273 2.055 -12.664 1 84.06 1 MET B CA 1
ATOM 839 C C . MET B 1 1 ? 7.938 2.969 -11.492 1 84.06 1 MET B C 1
ATOM 841 O O . MET B 1 1 ? 8.43 4.098 -11.414 1 84.06 1 MET B O 1
ATOM 845 N N . SER B 1 2 ? 6.918 2.766 -10.711 1 96.38 2 SER B N 1
ATOM 846 C CA . SER B 1 2 ? 6.469 3.662 -9.648 1 96.38 2 SER B CA 1
ATOM 847 C C . SER B 1 2 ? 7.23 3.406 -8.352 1 96.38 2 SER B C 1
ATOM 849 O O . SER B 1 2 ? 7.824 2.342 -8.18 1 96.38 2 SER B O 1
ATOM 851 N N . TYR B 1 3 ? 7.348 4.465 -7.602 1 98.06 3 TYR B N 1
ATOM 852 C CA . TYR B 1 3 ? 7.91 4.469 -6.258 1 98.06 3 TYR B CA 1
ATOM 853 C C . TYR B 1 3 ? 6.828 4.707 -5.211 1 98.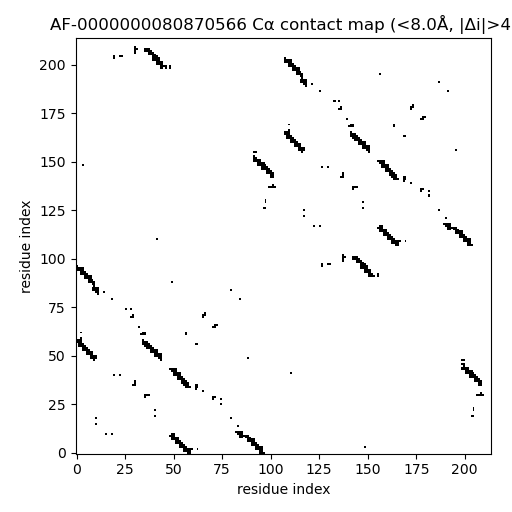06 3 TYR B C 1
ATOM 855 O O . TYR B 1 3 ? 6.082 5.684 -5.293 1 98.06 3 TYR B O 1
ATOM 863 N N . ILE B 1 4 ? 6.738 3.752 -4.266 1 98.38 4 ILE B N 1
ATOM 864 C CA . ILE B 1 4 ? 5.672 3.832 -3.273 1 98.38 4 ILE B CA 1
ATOM 865 C C . ILE B 1 4 ? 6.273 4.059 -1.887 1 98.38 4 ILE B C 1
ATOM 867 O O . ILE B 1 4 ? 7.27 3.428 -1.526 1 98.38 4 ILE B O 1
ATOM 871 N N . VAL B 1 5 ? 5.691 4.984 -1.153 1 98 5 VAL B N 1
ATOM 872 C CA . VAL B 1 5 ? 6.051 5.227 0.24 1 98 5 VAL B CA 1
ATOM 873 C C . VAL B 1 5 ? 4.84 4.984 1.138 1 98 5 VAL B C 1
ATOM 875 O O . VAL B 1 5 ? 3.789 5.598 0.951 1 98 5 VAL B O 1
ATOM 878 N N . ASN B 1 6 ? 4.992 4.016 2.062 1 98.06 6 ASN B N 1
ATOM 879 C CA . ASN B 1 6 ? 3.982 3.736 3.078 1 98.06 6 ASN B CA 1
ATOM 880 C C . ASN B 1 6 ? 4.391 4.289 4.441 1 98.06 6 ASN B C 1
ATOM 882 O O . ASN B 1 6 ? 5.422 3.896 4.992 1 98.06 6 ASN B O 1
ATOM 886 N N . ASN B 1 7 ? 3.633 5.25 4.961 1 97.12 7 ASN B N 1
ATOM 887 C CA . ASN B 1 7 ? 3.75 5.648 6.359 1 97.12 7 ASN B CA 1
ATOM 888 C C . ASN B 1 7 ? 2.77 4.883 7.246 1 97.12 7 ASN B C 1
ATOM 890 O O . ASN B 1 7 ? 1.56 5.109 7.176 1 97.12 7 ASN B O 1
ATOM 894 N N . ARG B 1 8 ? 3.318 3.941 8.008 1 96.81 8 ARG B N 1
ATOM 895 C CA . ARG B 1 8 ? 2.512 3.135 8.914 1 96.81 8 ARG B CA 1
ATOM 896 C C . ARG B 1 8 ? 2.354 3.828 10.266 1 96.81 8 ARG B C 1
ATOM 898 O O . ARG B 1 8 ? 3.342 4.113 10.945 1 96.81 8 ARG B O 1
ATOM 905 N N . ILE B 1 9 ? 1.099 4.047 10.68 1 96.62 9 ILE B N 1
ATOM 906 C CA . ILE B 1 9 ? 0.814 4.875 11.852 1 96.62 9 ILE B CA 1
ATOM 907 C C . ILE B 1 9 ? -0.192 4.164 12.75 1 96.62 9 ILE B C 1
ATOM 909 O O . ILE B 1 9 ? -1.333 3.922 12.352 1 96.62 9 ILE B O 1
ATOM 913 N N . HIS B 1 10 ? 0.27 3.818 13.984 1 96.38 10 HIS B N 1
ATOM 914 C CA . HIS B 1 10 ? -0.666 3.295 14.977 1 96.38 10 HIS B CA 1
ATOM 915 C C . HIS B 1 10 ? -1.457 4.418 15.633 1 96.38 10 HIS B C 1
ATOM 917 O O . HIS B 1 10 ? -0.946 5.105 16.516 1 96.38 10 HIS B O 1
ATOM 923 N N . VAL B 1 11 ? -2.689 4.547 15.18 1 96 11 VAL B N 1
ATOM 924 C CA . VAL B 1 11 ? -3.582 5.562 15.727 1 96 11 VAL B CA 1
ATOM 925 C C . VAL B 1 11 ? -4.34 4.996 16.922 1 96 11 VAL B C 1
ATOM 927 O O . VAL B 1 11 ? -5.012 3.967 16.812 1 96 11 VAL B O 1
ATOM 930 N N . ASN B 1 12 ? -4.199 5.648 18.047 1 95 12 ASN B N 1
ATOM 931 C CA . ASN B 1 12 ? -4.848 5.164 19.25 1 95 12 ASN B CA 1
ATOM 932 C C . ASN B 1 12 ? -6.363 5.289 19.172 1 95 12 ASN B C 1
ATOM 934 O O . ASN B 1 12 ? -6.879 6.203 18.516 1 95 12 ASN B O 1
ATOM 938 N N . PRO B 1 13 ? -7.016 4.285 19.922 1 93.38 13 PRO B N 1
ATOM 939 C CA . PRO B 1 13 ? -8.477 4.367 19.953 1 93.38 13 PRO B CA 1
ATOM 940 C C . PRO B 1 13 ? -8.984 5.746 20.359 1 93.38 13 PRO B C 1
ATOM 942 O O . PRO B 1 13 ? -8.453 6.355 21.281 1 93.38 13 PRO B O 1
ATOM 945 N N . GLY B 1 14 ? -9.938 6.273 19.594 1 94.81 14 GLY B N 1
ATOM 946 C CA . GLY B 1 14 ? -10.531 7.566 19.891 1 94.81 14 GLY B CA 1
ATOM 947 C C . GLY B 1 14 ? -9.992 8.688 19.031 1 94.81 14 GLY B C 1
ATOM 948 O O . GLY B 1 14 ? -10.578 9.773 18.969 1 94.81 14 GLY B O 1
ATOM 949 N N . PHE B 1 15 ? -8.93 8.414 18.312 1 95.94 15 PHE B N 1
ATOM 950 C CA . PHE B 1 15 ? -8.297 9.469 17.531 1 95.94 15 PHE B CA 1
ATOM 951 C C . PHE B 1 15 ? -8.477 9.227 16.031 1 95.94 15 PHE B C 1
ATOM 953 O O . PHE B 1 15 ? -7.945 9.977 15.211 1 95.94 15 PHE B O 1
ATOM 960 N N . GLU B 1 16 ? -9.211 8.219 15.672 1 95.69 16 GLU B N 1
ATOM 961 C CA . GLU B 1 16 ? -9.352 7.828 14.273 1 95.69 16 GLU B CA 1
ATOM 962 C C . GLU B 1 16 ? -10 8.938 13.453 1 95.69 16 GLU B C 1
ATOM 964 O O . GLU B 1 16 ? -9.531 9.273 12.359 1 95.69 16 GLU B O 1
ATOM 969 N N . GLU B 1 17 ? -11.062 9.5 13.969 1 95.56 17 GLU B N 1
ATOM 970 C CA . GLU B 1 17 ? -11.75 10.562 13.258 1 95.56 17 GLU B CA 1
ATOM 971 C C . GLU B 1 17 ? -10.852 11.781 13.078 1 95.56 17 GLU B C 1
ATOM 973 O O . GLU B 1 17 ? -10.812 12.383 12 1 95.56 17 GLU B O 1
ATOM 978 N N . ALA B 1 18 ? -10.211 12.188 14.094 1 94.31 18 ALA B N 1
ATOM 979 C CA . ALA B 1 18 ? -9.297 13.328 14.023 1 94.31 18 ALA B CA 1
ATOM 980 C C . ALA B 1 18 ? -8.188 13.07 13 1 94.31 18 ALA B C 1
ATOM 982 O O . ALA B 1 18 ? -7.812 13.969 12.25 1 94.31 18 ALA B O 1
ATOM 983 N N . PHE B 1 19 ? -7.688 11.898 13.023 1 95.56 19 PHE B N 1
ATOM 984 C CA . PHE B 1 19 ? -6.633 11.516 12.086 1 95.56 19 PHE B CA 1
ATOM 985 C C . PHE B 1 19 ? -7.109 11.656 10.648 1 95.56 19 PHE B C 1
ATOM 987 O O . PHE B 1 19 ? -6.469 12.344 9.844 1 95.56 19 PHE B O 1
ATOM 994 N N . GLU B 1 20 ? -8.266 11.078 10.359 1 96.31 20 GLU B N 1
ATOM 995 C CA . GLU B 1 20 ? -8.781 11.109 8.992 1 96.31 20 GLU B CA 1
ATOM 996 C C . GLU B 1 20 ? -9.172 12.523 8.578 1 96.31 20 GLU B C 1
ATOM 998 O O . GLU B 1 20 ? -9.008 12.906 7.418 1 96.31 20 GLU B O 1
ATOM 1003 N N . ALA B 1 21 ? -9.633 13.344 9.492 1 94.25 21 ALA B N 1
ATOM 1004 C CA . ALA B 1 21 ? -10.062 14.711 9.219 1 94.25 21 ALA B CA 1
ATOM 1005 C C . ALA B 1 21 ? -8.891 15.57 8.75 1 94.25 21 ALA B C 1
ATOM 1007 O O . ALA B 1 21 ? -9.062 16.469 7.918 1 94.25 21 ALA B O 1
ATOM 1008 N N . ARG B 1 22 ? -7.746 15.25 9.227 1 92.69 22 ARG B N 1
ATOM 1009 C CA . ARG B 1 22 ? -6.559 15.984 8.82 1 92.69 22 ARG B CA 1
ATOM 1010 C C . ARG B 1 22 ? -6.305 15.82 7.32 1 92.69 22 ARG B C 1
ATOM 1012 O O . ARG B 1 22 ? -5.871 16.766 6.656 1 92.69 22 ARG B O 1
ATOM 1019 N N . PHE B 1 23 ? -6.543 14.68 6.832 1 93.06 23 PHE B N 1
ATOM 1020 C CA . PHE B 1 23 ? -6.285 14.414 5.422 1 93.06 23 PHE B CA 1
ATOM 1021 C C . PHE B 1 23 ? -7.43 14.93 4.559 1 93.06 23 PHE B C 1
ATOM 1023 O O . PHE B 1 23 ? -7.223 15.312 3.404 1 93.06 23 PHE B O 1
ATOM 1030 N N . ARG B 1 24 ? -8.625 14.961 5.137 1 91.56 24 ARG B N 1
ATOM 1031 C CA . ARG B 1 24 ? -9.75 15.547 4.418 1 91.56 24 ARG B CA 1
ATOM 1032 C C . ARG B 1 24 ? -9.578 17.062 4.258 1 91.56 24 ARG B C 1
ATOM 1034 O O . ARG B 1 24 ? -10.023 17.641 3.27 1 91.56 24 ARG B O 1
ATOM 1041 N N . ALA B 1 25 ? -8.906 17.656 5.152 1 86.75 25 ALA B N 1
ATOM 1042 C CA . ALA B 1 25 ? -8.766 19.109 5.207 1 86.75 25 ALA B CA 1
ATOM 1043 C C . ALA B 1 25 ? -7.496 19.562 4.504 1 86.75 25 ALA B C 1
ATOM 1045 O O . ALA B 1 25 ? -7.195 20.766 4.465 1 86.75 25 ALA B O 1
ATOM 1046 N N . ARG B 1 26 ? -6.859 18.641 4.016 1 81.69 26 ARG B N 1
ATOM 1047 C CA . ARG B 1 26 ? -5.574 19 3.424 1 81.69 26 ARG B CA 1
ATOM 1048 C C . ARG B 1 26 ? -5.758 20 2.277 1 81.69 26 ARG B C 1
ATOM 1050 O O . ARG B 1 26 ? -6.754 19.938 1.555 1 81.69 26 ARG B O 1
ATOM 1057 N N . ALA B 1 27 ? -4.844 20.844 2.148 1 71.5 27 ALA B N 1
ATOM 1058 C CA . ALA B 1 27 ? -4.855 21.875 1.107 1 71.5 27 ALA B CA 1
ATOM 1059 C C . ALA B 1 27 ? -4.637 21.25 -0.272 1 71.5 27 ALA B C 1
ATOM 1061 O O . ALA B 1 27 ? -4.949 21.875 -1.291 1 71.5 27 ALA B O 1
ATOM 1062 N N . GLY B 1 28 ? -4.082 20.125 -0.39 1 79.5 28 GLY B N 1
ATOM 1063 C CA . GLY B 1 28 ? -3.945 19.422 -1.653 1 79.5 28 GLY B CA 1
ATOM 1064 C C . GLY B 1 28 ? -2.74 19.859 -2.457 1 79.5 28 GLY B C 1
ATOM 1065 O O . GLY B 1 28 ? -2.705 19.688 -3.678 1 79.5 28 GLY B O 1
ATOM 1066 N N . GLN B 1 29 ? -1.76 20.422 -1.786 1 83.5 29 GLN B N 1
ATOM 1067 C CA . GLN B 1 29 ? -0.599 20.922 -2.508 1 83.5 29 GLN B CA 1
ATOM 1068 C C . GLN B 1 29 ? 0.24 19.781 -3.076 1 83.5 29 GLN B C 1
ATOM 1070 O O . GLN B 1 29 ? 0.887 19.938 -4.113 1 83.5 29 GLN B O 1
ATOM 1075 N N . ILE B 1 30 ? 0.186 18.656 -2.461 1 92.19 30 ILE B N 1
ATOM 1076 C CA . ILE B 1 30 ? 0.963 17.516 -2.924 1 92.19 30 ILE B CA 1
ATOM 1077 C C . ILE B 1 30 ? 0.51 17.109 -4.324 1 92.19 30 ILE B C 1
ATOM 1079 O O . ILE B 1 30 ? 1.31 16.625 -5.129 1 92.19 30 ILE B O 1
ATOM 1083 N N . ASP B 1 31 ? -0.637 17.422 -4.688 1 91.25 31 ASP B N 1
ATOM 1084 C CA . ASP B 1 31 ? -1.242 17.016 -5.953 1 91.25 31 ASP B CA 1
ATOM 1085 C C . ASP B 1 31 ? -0.519 17.656 -7.137 1 91.25 31 ASP B C 1
ATOM 1087 O O . ASP B 1 31 ? -0.622 17.188 -8.266 1 91.25 31 ASP B O 1
ATOM 1091 N N . LYS B 1 32 ? 0.204 18.719 -6.812 1 91.31 32 LYS B N 1
ATOM 1092 C CA . LYS B 1 32 ? 0.834 19.5 -7.875 1 91.31 32 LYS B CA 1
ATOM 1093 C C . LYS B 1 32 ? 2.332 19.203 -7.953 1 91.31 32 LYS B C 1
ATOM 1095 O O . LYS B 1 32 ? 3.029 19.75 -8.812 1 91.31 32 LYS B O 1
ATOM 1100 N N . GLN B 1 33 ? 2.725 18.375 -7.113 1 95.56 33 GLN B N 1
ATOM 1101 C CA . GLN B 1 33 ? 4.16 18.125 -7.062 1 95.56 33 GLN B CA 1
ATOM 1102 C C . GLN B 1 33 ? 4.617 17.297 -8.258 1 95.56 33 GLN B C 1
ATOM 1104 O O . GLN B 1 33 ? 3.963 16.328 -8.641 1 95.56 33 GLN B O 1
ATOM 1109 N N . PRO B 1 34 ? 5.781 17.75 -8.867 1 95.88 34 PRO B N 1
ATOM 1110 C CA . PRO B 1 34 ? 6.301 16.953 -9.977 1 95.88 34 PRO B CA 1
ATOM 1111 C C . PRO B 1 34 ? 6.52 15.484 -9.609 1 95.88 34 PRO B C 1
ATOM 1113 O O . PRO B 1 34 ? 7.129 15.188 -8.57 1 95.88 34 PRO B O 1
ATOM 1116 N N . GLY B 1 35 ? 5.945 14.648 -10.484 1 97.44 35 GLY B N 1
ATOM 1117 C CA . GLY B 1 35 ? 6.164 13.219 -10.297 1 97.44 35 GLY B CA 1
ATOM 1118 C C . GLY B 1 35 ? 5.18 12.586 -9.328 1 97.44 35 GLY B C 1
ATOM 1119 O O . GLY B 1 35 ? 5.18 11.367 -9.148 1 97.44 35 GLY B O 1
ATOM 1120 N N . PHE B 1 36 ? 4.367 13.359 -8.727 1 97.62 36 PHE B N 1
ATOM 1121 C CA . PHE B 1 36 ? 3.316 12.828 -7.863 1 97.62 36 PHE B CA 1
ATOM 1122 C C . PHE B 1 36 ? 2.295 12.039 -8.68 1 97.62 36 PHE B C 1
ATOM 1124 O O . PHE B 1 36 ? 1.893 12.477 -9.766 1 97.62 36 PHE B O 1
ATOM 1131 N N . LYS B 1 37 ? 1.931 10.859 -8.164 1 97.44 37 LYS B N 1
ATOM 1132 C CA . LYS B 1 37 ? 0.934 10.055 -8.867 1 97.44 37 LYS B CA 1
ATOM 1133 C C . LYS B 1 37 ? -0.343 9.922 -8.047 1 97.44 37 LYS B C 1
ATOM 1135 O O . LYS B 1 37 ? -1.445 10.102 -8.562 1 97.44 37 LYS B O 1
ATOM 1140 N N . ALA B 1 38 ? -0.2 9.617 -6.793 1 97.19 38 ALA B N 1
ATOM 1141 C CA . ALA B 1 38 ? -1.403 9.375 -6 1 97.19 38 ALA B CA 1
ATOM 1142 C C . ALA B 1 38 ? -1.087 9.383 -4.508 1 97.19 38 ALA B C 1
ATOM 1144 O O . ALA B 1 38 ? 0.06 9.164 -4.109 1 97.19 38 ALA B O 1
ATOM 1145 N N . MET B 1 39 ? -2.02 9.664 -3.703 1 97.25 39 MET B N 1
ATOM 1146 C CA . MET B 1 39 ? -2.029 9.477 -2.256 1 97.25 39 MET B CA 1
ATOM 1147 C C . MET B 1 39 ? -3.271 8.703 -1.817 1 97.25 39 MET B C 1
ATOM 1149 O O . MET B 1 39 ? -4.367 8.945 -2.324 1 97.25 39 MET B O 1
ATOM 1153 N N . ARG B 1 40 ? -3.148 7.828 -0.888 1 97.75 40 ARG B N 1
ATOM 1154 C CA . ARG B 1 40 ? -4.25 7.074 -0.299 1 97.75 40 ARG B CA 1
ATOM 1155 C C . ARG B 1 40 ? -4.098 6.977 1.216 1 97.75 40 ARG B C 1
ATOM 1157 O O . ARG B 1 40 ? -3.006 6.691 1.718 1 97.75 40 ARG B O 1
ATOM 1164 N N . VAL B 1 41 ? -5.152 7.25 1.935 1 97.81 41 VAL B N 1
ATOM 1165 C CA . VAL B 1 41 ? -5.246 6.961 3.361 1 97.81 41 VAL B CA 1
ATOM 1166 C C . VAL B 1 41 ? -6 5.648 3.576 1 97.81 41 VAL B C 1
ATOM 1168 O O . VAL B 1 41 ? -7.18 5.543 3.236 1 97.81 41 VAL B O 1
ATOM 1171 N N . LEU B 1 42 ? -5.289 4.691 4.18 1 98.19 42 LEU B N 1
ATOM 1172 C CA . LEU B 1 42 ? -5.785 3.328 4.328 1 98.19 42 LEU B CA 1
ATOM 1173 C C . LEU B 1 42 ? -6.219 3.061 5.766 1 98.19 42 LEU B C 1
ATOM 1175 O O . LEU B 1 42 ? -5.383 3.025 6.672 1 98.19 42 LEU B O 1
ATOM 1179 N N . ARG B 1 43 ? -7.512 2.898 5.996 1 97.31 43 ARG B N 1
ATOM 1180 C CA . ARG B 1 43 ? -8.047 2.514 7.297 1 97.31 43 ARG B CA 1
ATOM 1181 C C . ARG B 1 43 ? -8.086 0.997 7.445 1 97.31 43 ARG B C 1
ATOM 1183 O O . ARG B 1 43 ? -8.734 0.308 6.66 1 97.31 43 ARG B O 1
ATOM 1190 N N . PRO B 1 44 ? -7.406 0.483 8.422 1 97.06 44 PRO B N 1
ATOM 1191 C CA . PRO B 1 44 ? -7.414 -0.972 8.586 1 97.06 44 PRO B CA 1
ATOM 1192 C C . PRO B 1 44 ? -8.805 -1.524 8.891 1 97.06 44 PRO B C 1
ATOM 1194 O O . PRO B 1 44 ? -9.578 -0.898 9.617 1 97.06 44 PRO B O 1
ATOM 1197 N N . GLN B 1 45 ? -9.031 -2.693 8.07 1 94.12 45 GLN B N 1
ATOM 1198 C CA . GLN B 1 45 ? -10.289 -3.389 8.289 1 94.12 45 GLN B CA 1
ATOM 1199 C C . GLN B 1 45 ? -10.094 -4.617 9.172 1 94.12 45 GLN B C 1
ATOM 1201 O O . GLN B 1 45 ? -10.133 -5.75 8.688 1 94.12 45 GLN B O 1
ATOM 1206 N N . GLY B 1 46 ? -9.523 -4.613 10.219 1 76.19 46 GLY B N 1
ATOM 1207 C CA . GLY B 1 46 ? -9.32 -5.758 11.086 1 76.19 46 GLY B CA 1
ATOM 1208 C C . GLY B 1 46 ? -7.855 -6.031 11.383 1 76.19 46 GLY B C 1
ATOM 1209 O O . GLY B 1 46 ? -6.977 -5.355 10.844 1 76.19 46 GLY B O 1
ATOM 1210 N N . ASN B 1 47 ? -7.445 -6.895 12.375 1 66 47 ASN B N 1
ATOM 1211 C CA . ASN B 1 47 ? -6.223 -7.59 12.766 1 66 47 ASN B CA 1
ATOM 1212 C C . ASN B 1 47 ? -5.172 -6.625 13.305 1 66 47 ASN B C 1
ATOM 1214 O O . ASN B 1 47 ? -3.977 -6.918 13.273 1 66 47 ASN B O 1
ATOM 1218 N N . GLN B 1 48 ? -5.523 -5.586 13.727 1 74.5 48 GLN B N 1
ATOM 1219 C CA . GLN B 1 48 ? -4.617 -4.684 14.422 1 74.5 48 GLN B CA 1
ATOM 1220 C C . GLN B 1 48 ? -3.652 -4.008 13.453 1 74.5 48 GLN B C 1
ATOM 1222 O O . GLN B 1 48 ? -2.535 -3.646 13.828 1 74.5 48 GLN B O 1
ATOM 1227 N N . ALA B 1 49 ? -3.889 -4.07 12.172 1 85.38 49 ALA B N 1
ATOM 1228 C CA . ALA B 1 49 ? -3.037 -3.305 11.266 1 85.38 49 ALA B CA 1
ATOM 1229 C C . ALA B 1 49 ? -3.086 -1.814 11.594 1 85.38 49 ALA B C 1
ATOM 1231 O O . ALA B 1 49 ? -4.082 -1.322 12.125 1 85.38 49 ALA B O 1
ATOM 1232 N N . PRO B 1 50 ? -1.94 -1.167 11.43 1 95.88 50 PRO B N 1
ATOM 1233 C CA . PRO B 1 50 ? -1.989 0.291 11.562 1 95.88 50 PRO B CA 1
ATOM 1234 C C . PRO B 1 50 ? -2.68 0.969 10.375 1 95.88 50 PRO B C 1
ATOM 1236 O O . PRO B 1 50 ? -2.982 0.315 9.375 1 95.88 50 PRO B O 1
ATOM 1239 N N . TYR B 1 51 ? -3.031 2.264 10.609 1 97.56 51 TYR B N 1
ATOM 1240 C CA . TYR B 1 51 ? -3.281 3.088 9.438 1 97.56 51 TYR B CA 1
ATOM 1241 C C . TYR B 1 51 ? -2.057 3.129 8.531 1 97.56 51 TYR B C 1
ATOM 1243 O O . TYR B 1 51 ? -0.922 3.023 9 1 97.56 51 TYR B O 1
ATOM 1251 N N . VAL B 1 52 ? -2.309 3.26 7.242 1 98.06 52 VAL B N 1
ATOM 1252 C CA . VAL B 1 52 ? -1.22 3.502 6.301 1 98.06 52 VAL B CA 1
ATOM 1253 C C . VAL B 1 52 ? -1.532 4.734 5.453 1 98.06 52 VAL B C 1
ATOM 1255 O O . VAL B 1 52 ? -2.609 4.828 4.859 1 98.06 52 VAL B O 1
ATOM 1258 N N . VAL B 1 53 ? -0.671 5.684 5.488 1 97.81 53 VAL B N 1
ATOM 1259 C CA . VAL B 1 53 ? -0.672 6.742 4.484 1 97.81 53 VAL B CA 1
ATOM 1260 C C . VAL B 1 53 ? 0.281 6.379 3.35 1 97.81 53 VAL B C 1
ATOM 1262 O O . VAL B 1 53 ? 1.499 6.344 3.539 1 97.81 53 VAL B O 1
ATOM 1265 N N . GLU B 1 54 ? -0.33 6.117 2.195 1 98.44 54 GLU B N 1
ATOM 1266 C CA . GLU B 1 54 ? 0.436 5.668 1.035 1 98.44 54 GLU B CA 1
ATOM 1267 C C . GLU B 1 54 ? 0.553 6.773 -0.01 1 98.44 54 GLU B C 1
ATOM 1269 O O . GLU B 1 54 ? -0.445 7.402 -0.371 1 98.44 54 GLU B O 1
ATOM 1274 N N . THR B 1 55 ? 1.796 7.016 -0.471 1 98.25 55 THR B N 1
ATOM 1275 C CA . THR B 1 55 ? 1.997 7.895 -1.617 1 98.25 55 THR B CA 1
ATOM 1276 C C . THR B 1 55 ? 2.738 7.168 -2.734 1 98.25 55 THR B C 1
ATOM 1278 O O . THR B 1 55 ? 3.607 6.336 -2.471 1 98.25 55 THR B O 1
ATOM 1281 N N . GLU B 1 56 ? 2.35 7.449 -3.902 1 98.44 56 GLU B N 1
ATOM 1282 C CA . GLU B 1 56 ? 2.957 6.902 -5.113 1 98.44 56 GLU B CA 1
ATOM 1283 C C . GLU B 1 56 ? 3.598 8 -5.953 1 98.44 56 GLU B C 1
ATOM 1285 O O . GLU B 1 56 ? 3.002 9.062 -6.16 1 98.44 56 GLU B O 1
ATOM 1290 N N . TRP B 1 57 ? 4.77 7.707 -6.418 1 98.31 57 TRP B N 1
ATOM 1291 C CA . TRP B 1 57 ? 5.582 8.664 -7.168 1 98.31 57 TRP B CA 1
ATOM 1292 C C . TRP B 1 57 ? 6.152 8.023 -8.43 1 98.31 57 TRP B C 1
ATOM 1294 O O . TRP B 1 57 ? 6.301 6.797 -8.5 1 98.31 57 TRP B O 1
ATOM 1304 N N . GLN B 1 58 ? 6.477 8.914 -9.359 1 97.88 58 GLN B N 1
ATOM 1305 C CA . GLN B 1 58 ? 7.086 8.453 -10.609 1 97.88 58 GLN B CA 1
ATOM 1306 C C . GLN B 1 58 ? 8.469 7.867 -10.359 1 97.88 58 GLN B C 1
ATOM 1308 O O . GLN B 1 58 ? 8.93 7 -11.102 1 97.88 58 GLN B O 1
ATOM 1313 N N . SER B 1 59 ? 9.148 8.414 -9.391 1 97.75 59 SER B N 1
ATOM 1314 C CA . SER B 1 59 ? 10.5 7.969 -9.07 1 97.75 59 SER B CA 1
ATOM 1315 C C . SER B 1 59 ? 10.859 8.305 -7.625 1 97.75 59 SER B C 1
ATOM 1317 O O . SER B 1 59 ? 10.195 9.125 -6.988 1 97.75 59 SER B O 1
ATOM 1319 N N . GLN B 1 60 ? 11.906 7.613 -7.168 1 96.94 60 GLN B N 1
ATOM 1320 C CA . GLN B 1 60 ? 12.445 7.957 -5.855 1 96.94 60 GLN B CA 1
ATOM 1321 C C . GLN B 1 60 ? 12.898 9.414 -5.812 1 96.94 60 GLN B C 1
ATOM 1323 O O . GLN B 1 60 ? 12.727 10.094 -4.801 1 96.94 60 GLN B O 1
ATOM 1328 N N . ALA B 1 61 ? 13.5 9.852 -6.895 1 97.88 61 ALA B N 1
ATOM 1329 C CA . ALA B 1 61 ? 13.992 11.227 -6.965 1 97.88 61 ALA B CA 1
ATOM 1330 C C . ALA B 1 61 ? 12.859 12.227 -6.793 1 97.88 61 ALA B C 1
ATOM 1332 O O . ALA B 1 61 ? 13.016 13.25 -6.117 1 97.88 61 ALA B O 1
ATOM 1333 N N . ALA B 1 62 ? 11.742 11.969 -7.406 1 97.94 62 ALA B N 1
ATOM 1334 C CA . ALA B 1 62 ? 10.586 12.852 -7.266 1 97.94 62 ALA B CA 1
ATOM 1335 C C . ALA B 1 62 ? 10.117 12.922 -5.816 1 97.94 62 ALA B C 1
ATOM 1337 O O . ALA B 1 62 ? 9.812 14 -5.309 1 97.94 62 ALA B O 1
ATOM 1338 N N . PHE B 1 63 ? 10.062 11.812 -5.156 1 97.88 63 PHE B N 1
ATOM 1339 C CA . PHE B 1 63 ? 9.688 11.766 -3.75 1 97.88 63 PHE B CA 1
ATOM 1340 C C . PHE B 1 63 ? 10.656 12.578 -2.904 1 97.88 63 PHE B C 1
ATOM 1342 O O . PHE B 1 63 ? 10.234 13.391 -2.076 1 97.88 63 PHE B O 1
ATOM 1349 N N . ARG B 1 64 ? 11.883 12.375 -3.117 1 97.69 64 ARG B N 1
ATOM 1350 C CA . ARG B 1 64 ? 12.898 13.062 -2.33 1 97.69 64 ARG B CA 1
ATOM 1351 C C . ARG B 1 64 ? 12.828 14.57 -2.555 1 97.69 64 ARG B C 1
ATOM 1353 O O . ARG B 1 64 ? 13.047 15.352 -1.627 1 97.69 64 ARG B O 1
ATOM 1360 N N . ALA B 1 65 ? 12.602 14.945 -3.766 1 97.69 65 ALA B N 1
ATOM 1361 C CA . ALA B 1 65 ? 12.43 16.375 -4.062 1 97.69 65 ALA B CA 1
ATOM 1362 C C . ALA B 1 65 ? 11.266 16.953 -3.268 1 97.69 65 ALA B C 1
ATOM 1364 O O . ALA B 1 65 ? 11.375 18.062 -2.738 1 97.69 65 ALA B O 1
ATOM 1365 N N . TRP B 1 66 ? 10.211 16.219 -3.219 1 97.31 66 TRP B N 1
ATOM 1366 C CA . TRP B 1 66 ? 9.055 16.672 -2.453 1 97.31 66 TRP B CA 1
ATOM 1367 C C . TRP B 1 66 ? 9.398 16.812 -0.973 1 97.31 66 TRP B C 1
ATOM 1369 O O . TRP B 1 66 ? 9.031 17.797 -0.327 1 97.31 66 TRP B O 1
ATOM 1379 N N . VAL B 1 67 ? 10.078 15.828 -0.404 1 97.06 67 VAL B N 1
ATOM 1380 C CA . VAL B 1 67 ? 10.445 15.836 1.007 1 97.06 67 VAL B CA 1
ATOM 1381 C C . VAL B 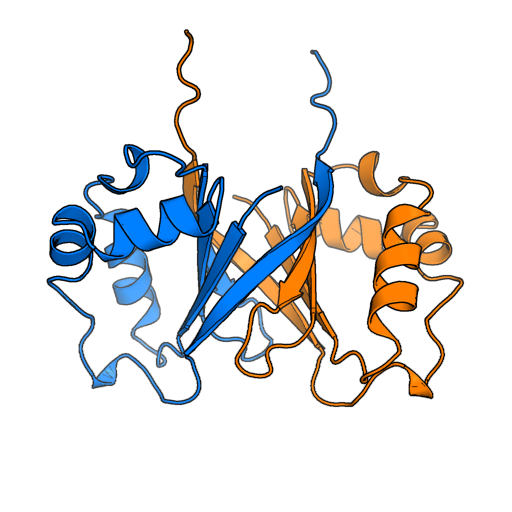1 67 ? 11.297 17.062 1.308 1 97.06 67 VAL B C 1
ATOM 1383 O O . VAL B 1 67 ? 11.219 17.625 2.402 1 97.06 67 VAL B O 1
ATOM 1386 N N . GLY B 1 68 ? 12.031 17.594 0.353 1 96.5 68 GLY B N 1
ATOM 1387 C CA . GLY B 1 68 ? 12.883 18.75 0.542 1 96.5 68 GLY B CA 1
ATOM 1388 C C . GLY B 1 68 ? 12.18 20.062 0.213 1 96.5 68 GLY B C 1
ATOM 1389 O O . GLY B 1 68 ? 12.789 21.125 0.274 1 96.5 68 GLY B O 1
ATOM 1390 N N . SER B 1 69 ? 10.977 20.047 -0.057 1 95.81 69 SER B N 1
ATOM 1391 C CA . SER B 1 69 ? 10.25 21.219 -0.545 1 95.81 69 SER B CA 1
ATOM 1392 C C . SER B 1 69 ? 9.547 21.938 0.595 1 95.81 69 SER B C 1
ATOM 1394 O O . SER B 1 69 ? 9.383 21.391 1.685 1 95.81 69 SER B O 1
ATOM 1396 N N . ASP B 1 70 ? 9.109 23.203 0.307 1 93.44 70 ASP B N 1
ATOM 1397 C CA . ASP B 1 70 ? 8.281 23.969 1.23 1 93.44 70 ASP B CA 1
ATOM 1398 C C . ASP B 1 70 ? 6.906 23.344 1.403 1 93.44 70 ASP B C 1
ATOM 1400 O O . ASP B 1 70 ? 6.305 23.438 2.477 1 93.44 70 ASP B O 1
ATOM 1404 N N . ASP B 1 71 ? 6.508 22.734 0.34 1 92.56 71 ASP B N 1
ATOM 1405 C CA . ASP B 1 71 ? 5.203 22.078 0.393 1 92.56 71 ASP B CA 1
ATOM 1406 C C . ASP B 1 71 ? 5.18 20.984 1.446 1 92.56 71 ASP B C 1
ATOM 1408 O O . ASP B 1 71 ? 4.195 20.828 2.174 1 92.56 71 ASP B O 1
ATOM 1412 N N . PHE B 1 72 ? 6.203 20.25 1.505 1 95.31 72 PHE B N 1
ATOM 1413 C CA . PHE B 1 72 ? 6.309 19.203 2.516 1 95.31 72 PHE B CA 1
ATOM 1414 C C . PHE B 1 72 ? 6.262 19.797 3.918 1 95.31 72 PHE B C 1
ATOM 1416 O O . PHE B 1 72 ? 5.52 19.312 4.777 1 95.31 72 PHE B O 1
ATOM 1423 N N . LYS B 1 73 ? 6.98 20.828 4.137 1 93.44 73 LYS B N 1
ATOM 1424 C CA . LYS B 1 73 ? 6.996 21.5 5.434 1 93.44 73 LYS B CA 1
ATOM 1425 C C . LYS B 1 73 ? 5.598 21.984 5.82 1 93.44 73 LYS B C 1
ATOM 1427 O O . LYS B 1 73 ? 5.176 21.812 6.969 1 93.44 73 LYS B O 1
ATOM 1432 N N . ARG B 1 74 ? 4.969 22.547 4.887 1 91.5 74 ARG B N 1
ATOM 1433 C CA . ARG B 1 74 ? 3.625 23.062 5.141 1 91.5 74 ARG B CA 1
ATOM 1434 C C . ARG B 1 74 ? 2.66 21.922 5.457 1 91.5 74 ARG B C 1
ATOM 1436 O O . ARG B 1 74 ? 1.861 22.016 6.391 1 91.5 74 ARG B O 1
ATOM 1443 N N . ALA B 1 75 ? 2.727 20.875 4.695 1 91.12 75 ALA B N 1
ATOM 1444 C CA . ALA B 1 75 ? 1.83 19.734 4.852 1 91.12 75 ALA B CA 1
ATOM 1445 C C . ALA B 1 75 ? 2.031 19.062 6.207 1 91.12 75 ALA B C 1
ATOM 1447 O O . ALA B 1 75 ? 1.104 18.453 6.75 1 91.12 75 ALA B O 1
ATOM 1448 N N . HIS B 1 76 ? 3.24 19.203 6.816 1 92.44 76 HIS B N 1
ATOM 1449 C CA . HIS B 1 76 ? 3.564 18.516 8.055 1 92.44 76 HIS B CA 1
ATOM 1450 C C . HIS B 1 76 ? 3.713 19.484 9.219 1 92.44 76 HIS B C 1
ATOM 1452 O O . HIS B 1 76 ? 4.293 19.156 10.25 1 92.44 76 HIS B O 1
ATOM 1458 N N . ALA B 1 77 ? 3.17 20.688 9.047 1 88.94 77 ALA B N 1
ATOM 1459 C CA . ALA B 1 77 ? 3.35 21.766 10.008 1 88.94 77 ALA B CA 1
ATOM 1460 C C . ALA B 1 77 ? 2.451 21.578 11.227 1 88.94 77 ALA B C 1
ATOM 1462 O O . ALA B 1 77 ? 2.705 22.156 12.289 1 88.94 77 ALA B O 1
ATOM 1463 N N . ASP B 1 78 ? 1.438 20.844 11.125 1 84.56 78 ASP B N 1
ATOM 1464 C CA . ASP B 1 78 ? 0.482 20.641 12.203 1 84.56 78 ASP B CA 1
ATOM 1465 C C . ASP B 1 78 ? 0.272 19.156 12.484 1 84.56 78 ASP B C 1
ATOM 1467 O O . ASP B 1 78 ? -0.776 18.594 12.148 1 84.56 78 ASP B O 1
ATOM 1471 N N . PRO B 1 79 ? 1.258 18.578 13.219 1 85.38 79 PRO B N 1
ATOM 1472 C CA . PRO B 1 79 ? 1.131 17.141 13.469 1 85.38 79 PRO B CA 1
ATOM 1473 C C . PRO B 1 79 ? 0.046 16.812 14.492 1 85.38 79 PRO B C 1
ATOM 1475 O O . PRO B 1 79 ? -0.397 17.688 15.234 1 85.38 79 PRO B O 1
ATOM 1478 N N . LEU B 1 80 ? -0.387 15.516 14.445 1 87.19 80 LEU B N 1
ATOM 1479 C CA . LEU B 1 80 ? -1.256 15.031 15.508 1 87.19 80 LEU B CA 1
ATOM 1480 C C . LEU B 1 80 ? -0.558 15.125 16.859 1 87.19 80 LEU B C 1
ATOM 1482 O O . LEU B 1 80 ? 0.67 15.039 16.938 1 87.19 80 LEU B O 1
ATOM 1486 N N . PRO B 1 81 ? -1.447 15.273 17.906 1 90.69 81 PRO B N 1
ATOM 1487 C CA . PRO B 1 81 ? -0.84 15.211 19.25 1 90.69 81 PRO B CA 1
ATOM 1488 C C . PRO B 1 81 ? -0.129 13.883 19.516 1 90.69 81 PRO B C 1
ATOM 1490 O O . PRO B 1 81 ? -0.524 12.852 18.969 1 90.69 81 PRO B O 1
ATOM 1493 N N . ALA B 1 82 ? 0.811 13.945 20.391 1 89.94 82 ALA B N 1
ATOM 1494 C CA . ALA B 1 82 ? 1.635 12.773 20.672 1 89.94 82 ALA B CA 1
ATOM 1495 C C . ALA B 1 82 ? 0.782 11.609 21.172 1 89.94 82 ALA B C 1
ATOM 1497 O O . ALA B 1 82 ? 1.075 10.445 20.891 1 89.94 82 ALA B O 1
ATOM 1498 N N . GLU B 1 83 ? -0.212 11.953 21.906 1 93.94 83 GLU B N 1
ATOM 1499 C CA . GLU B 1 83 ? -1.051 10.922 22.516 1 93.94 83 GLU B CA 1
ATOM 1500 C C . GLU B 1 83 ? -1.901 10.211 21.469 1 93.94 83 GLU B C 1
ATOM 1502 O O . GLU B 1 83 ? -2.482 9.156 21.734 1 93.94 83 GLU B O 1
ATOM 1507 N N . ALA B 1 84 ? -1.912 10.703 20.297 1 95.75 84 ALA B N 1
ATOM 1508 C CA . ALA B 1 84 ? -2.795 10.172 19.266 1 95.75 84 ALA B CA 1
ATOM 1509 C C . ALA B 1 84 ? -2.188 8.93 18.625 1 95.75 84 ALA B C 1
ATOM 1511 O O . ALA B 1 84 ? -2.896 8.141 17.984 1 95.75 84 ALA B O 1
ATOM 1512 N N . THR B 1 85 ? -0.907 8.797 18.797 1 95.5 85 THR B N 1
ATOM 1513 C CA . THR B 1 85 ? -0.265 7.699 18.078 1 95.5 85 THR B CA 1
ATOM 1514 C C . THR B 1 85 ? 0.582 6.863 19.031 1 95.5 85 THR B C 1
ATOM 1516 O O . THR B 1 85 ? 1.062 7.367 20.062 1 95.5 85 THR B O 1
ATOM 1519 N N . ALA B 1 86 ? 0.652 5.609 18.703 1 94.12 86 ALA B N 1
ATOM 1520 C CA . ALA B 1 86 ? 1.502 4.684 19.438 1 94.12 86 ALA B CA 1
ATOM 1521 C C . ALA B 1 86 ? 2.746 4.316 18.641 1 94.12 86 ALA B C 1
ATOM 1523 O O . ALA B 1 86 ? 2.82 4.582 17.438 1 94.12 86 ALA B O 1
ATOM 1524 N N . GLU B 1 87 ? 3.691 3.648 19.422 1 91.12 87 GLU B N 1
ATOM 1525 C CA . GLU B 1 87 ? 4.918 3.199 18.766 1 91.12 87 GLU B CA 1
ATOM 1526 C C . GLU B 1 87 ? 4.66 1.986 17.875 1 91.12 87 GLU B C 1
ATOM 1528 O O . GLU B 1 87 ? 3.635 1.317 18.016 1 91.12 87 GLU B O 1
ATOM 1533 N N . GLY B 1 88 ? 5.625 1.788 16.938 1 89.5 88 GLY B N 1
ATOM 1534 C CA . GLY B 1 88 ? 5.555 0.576 16.141 1 89.5 88 GLY B CA 1
ATOM 1535 C C . GLY B 1 88 ? 5.324 0.848 14.656 1 89.5 88 GLY B C 1
ATOM 1536 O O . GLY B 1 88 ? 5.457 -0.052 13.828 1 89.5 88 GLY B O 1
ATOM 1537 N N . GLY B 1 89 ? 5.023 2.043 14.383 1 91.75 89 GLY B N 1
ATOM 1538 C CA . GLY B 1 89 ? 4.883 2.396 12.977 1 91.75 89 GLY B CA 1
ATOM 1539 C C . GLY B 1 89 ? 6.203 2.715 12.305 1 91.75 89 GLY B C 1
ATOM 1540 O O . GLY B 1 89 ? 7.254 2.221 12.727 1 91.75 89 GLY B O 1
ATOM 1541 N N . GLY B 1 90 ? 6.113 3.369 11.172 1 93.94 90 GLY B N 1
ATOM 1542 C CA . GLY B 1 90 ? 7.312 3.783 10.461 1 93.94 90 GLY B CA 1
ATOM 1543 C C . GLY B 1 90 ? 7.121 3.859 8.961 1 93.94 90 GLY B C 1
ATOM 1544 O O . GLY B 1 90 ? 6.074 3.471 8.445 1 93.94 90 GLY B O 1
ATOM 1545 N N . ILE B 1 91 ? 8.203 4.363 8.375 1 96.31 91 ILE B N 1
ATOM 1546 C CA . ILE B 1 91 ? 8.18 4.59 6.93 1 96.31 91 ILE B CA 1
ATOM 1547 C C . ILE B 1 91 ? 8.742 3.369 6.207 1 96.31 91 ILE B C 1
ATOM 1549 O O . ILE B 1 91 ? 9.781 2.83 6.602 1 96.31 91 ILE B O 1
ATOM 1553 N N . GLU B 1 92 ? 8.062 2.896 5.277 1 97.19 92 GLU B N 1
ATOM 1554 C CA . GLU B 1 92 ? 8.539 1.878 4.348 1 97.19 92 GLU B CA 1
ATOM 1555 C C . GLU B 1 92 ? 8.562 2.404 2.914 1 97.19 92 GLU B C 1
ATOM 1557 O O . GLU B 1 92 ? 7.645 3.113 2.494 1 97.19 92 GLU B O 1
ATOM 1562 N N . GLN B 1 93 ? 9.617 2.076 2.219 1 97.69 93 GLN B N 1
ATOM 1563 C CA . GLN B 1 93 ? 9.781 2.521 0.838 1 97.69 93 GLN B CA 1
ATOM 1564 C C . GLN B 1 93 ? 9.938 1.336 -0.108 1 97.69 93 GLN B C 1
ATOM 1566 O O . GLN B 1 93 ? 10.617 0.362 0.218 1 97.69 93 GLN B O 1
ATOM 1571 N N . PHE B 1 94 ? 9.297 1.502 -1.273 1 98.19 94 PHE B N 1
ATOM 1572 C CA . PHE B 1 94 ? 9.25 0.372 -2.193 1 98.19 94 PHE B CA 1
ATOM 1573 C C . PHE B 1 94 ? 9.445 0.836 -3.631 1 98.19 94 PHE B C 1
ATOM 1575 O O . PHE B 1 94 ? 9.047 1.944 -3.99 1 98.19 94 PHE B O 1
ATOM 1582 N N . GLU B 1 95 ? 10 -0.028 -4.402 1 97.25 95 GLU B N 1
ATOM 1583 C CA . GLU B 1 95 ? 9.867 0.024 -5.852 1 97.25 95 GLU B CA 1
ATOM 1584 C C . GLU B 1 95 ? 8.766 -0.922 -6.336 1 97.25 95 GLU B C 1
ATOM 1586 O O . GLU B 1 95 ? 8.68 -2.064 -5.883 1 97.25 95 GLU B O 1
ATOM 1591 N N . VAL B 1 96 ? 7.902 -0.427 -7.238 1 97.75 96 VAL B N 1
ATOM 1592 C CA . VAL B 1 96 ? 6.969 -1.334 -7.898 1 97.75 96 VAL B CA 1
ATOM 1593 C C . VAL B 1 96 ? 7.695 -2.121 -8.984 1 97.75 96 VAL B C 1
ATOM 1595 O O . VAL B 1 96 ? 8.094 -1.557 -10.008 1 97.75 96 VAL B O 1
ATOM 1598 N N . VAL B 1 97 ? 7.809 -3.445 -8.789 1 97.19 97 VAL B N 1
ATOM 1599 C CA . VAL B 1 97 ? 8.664 -4.211 -9.695 1 97.19 97 VAL B CA 1
ATOM 1600 C C . VAL B 1 97 ? 7.797 -5.008 -10.664 1 97.19 97 VAL B C 1
ATOM 1602 O O . VAL B 1 97 ? 8.289 -5.516 -11.68 1 97.19 97 VAL B O 1
ATOM 1605 N N . GLU B 1 98 ? 6.574 -5.168 -10.352 1 95.56 98 GLU B N 1
ATOM 1606 C CA . GLU B 1 98 ? 5.543 -5.762 -11.203 1 95.56 98 GLU B CA 1
ATOM 1607 C C . GLU B 1 98 ? 4.168 -5.191 -10.875 1 95.56 98 GLU B C 1
ATOM 1609 O O . GLU B 1 98 ? 3.869 -4.898 -9.719 1 95.56 98 GLU B O 1
ATOM 1614 N N . GLY B 1 99 ? 3.361 -4.977 -11.914 1 94.19 99 GLY B N 1
ATOM 1615 C CA . GLY B 1 99 ? 2.021 -4.465 -11.664 1 94.19 99 GLY B CA 1
ATOM 1616 C C . GLY B 1 99 ? 1.123 -4.527 -12.883 1 94.19 99 GLY B C 1
ATOM 1617 O O . GLY B 1 99 ? 1.591 -4.797 -13.992 1 94.19 99 GLY B O 1
ATOM 1618 N N . THR B 1 100 ? -0.166 -4.41 -12.602 1 94 100 THR B N 1
ATOM 1619 C CA . THR B 1 100 ? -1.19 -4.355 -13.633 1 94 100 THR B CA 1
ATOM 1620 C C . THR B 1 100 ? -2.396 -3.547 -13.164 1 94 100 THR B C 1
ATOM 1622 O O . THR B 1 100 ? -2.604 -3.375 -11.961 1 94 100 THR B O 1
ATOM 1625 N N . GLU B 1 101 ? -3.072 -2.969 -14.125 1 93 101 GLU B N 1
ATOM 1626 C CA . GLU B 1 101 ? -4.32 -2.258 -13.867 1 93 101 GLU B CA 1
ATOM 1627 C C . GLU B 1 101 ? -5.453 -2.797 -14.734 1 93 101 GLU B C 1
ATOM 1629 O O . GLU B 1 101 ? -5.215 -3.289 -15.844 1 93 101 GLU B O 1
ATOM 1634 N N . ALA B 1 102 ? -6.578 -2.693 -14.055 1 90.06 102 ALA B N 1
ATOM 1635 C CA . ALA B 1 102 ? -7.742 -3.047 -14.859 1 90.06 102 ALA B CA 1
ATOM 1636 C C . ALA B 1 102 ? -7.793 -2.217 -16.141 1 90.06 102 ALA B C 1
ATOM 1638 O O . ALA B 1 102 ? -7.438 -1.035 -16.141 1 90.06 102 ALA B O 1
ATOM 1639 N N . ARG B 1 103 ? -7.934 -3.012 -17.25 1 70.88 103 ARG B N 1
ATOM 1640 C CA . ARG B 1 103 ? -8.086 -2.291 -18.516 1 70.88 103 ARG B CA 1
ATOM 1641 C C . ARG B 1 103 ? -9.406 -1.525 -18.547 1 70.88 103 ARG B C 1
ATOM 1643 O O . ARG B 1 103 ? -10.422 -2.014 -18.062 1 70.88 103 ARG B O 1
ATOM 1650 N N . GLY B 1 104 ? -9.539 -0.223 -18.25 1 53.41 104 GLY B N 1
ATOM 1651 C CA . GLY B 1 104 ? -10.781 0.502 -18.469 1 53.41 104 GLY B CA 1
ATOM 1652 C C . GLY B 1 104 ? -11.664 -0.141 -19.516 1 53.41 104 GLY B C 1
ATOM 1653 O O . GLY B 1 104 ? -11.172 -0.678 -20.5 1 53.41 104 GLY B O 1
ATOM 1654 N N . SER B 1 105 ? -12.766 -0.812 -19.25 1 40.69 105 SER B N 1
ATOM 1655 C CA . SER B 1 105 ? -13.75 -0.999 -20.312 1 40.69 105 SER B CA 1
ATOM 1656 C C . SER B 1 105 ? -13.93 0.276 -21.125 1 40.69 105 SER B C 1
ATOM 1658 O O . SER B 1 105 ? -14.305 1.318 -20.578 1 40.69 105 SER B O 1
ATOM 1660 N N . GLY B 1 106 ? -13.156 0.68 -22.125 1 30.91 106 GLY B N 1
ATOM 1661 C CA . GLY B 1 106 ? -13.742 1.551 -23.141 1 30.91 106 GLY B CA 1
ATOM 1662 C C . GLY B 1 106 ? -15.188 1.217 -23.453 1 30.91 106 GLY B C 1
ATOM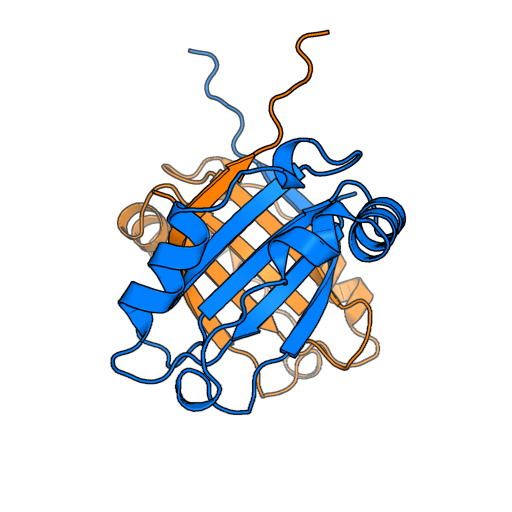 1663 O O . GLY B 1 106 ? -15.469 0.229 -24.141 1 30.91 106 GLY B O 1
ATOM 1664 N N . GLU B 1 107 ? -16.062 0.924 -22.531 1 23.94 107 GLU B N 1
ATOM 1665 C CA . GLU B 1 107 ? -17.375 1.234 -23.125 1 23.94 107 GLU B CA 1
ATOM 1666 C C . GLU B 1 107 ? -17.469 2.707 -23.516 1 23.94 107 GLU B C 1
ATOM 1668 O O . GLU B 1 107 ? -17 3.582 -22.766 1 23.94 107 GLU B O 1
#

Organism: NCBI:txid3151122

InterPro domains:
  IPR007138 Antibiotic biosynthesis monooxygenase domain [PF03992] (3-77)
  IPR007138 Antibiotic biosynthesis monooxygenase domain [PS51725] (3-94)
  IPR011008 Dimeric alpha-beta barrel [SSF54909] (1-97)
  IPR050404 Heme-degrading monooxygenase [PTHR34474] (3-78)

Foldseek 3Di:
DKKKKKWFWAFDPPCVVVVVVLVVPDPCPLVPQPFWDDWDWDDDDPDSGGIIIMTMGNDPVSVVVCCPDVNVCVSCVDDDDPVGTDPDTGMDMDDDPDDDDDDPPPD/DKKKKKWFWAFDPPCVVVVVVLVVPQPCPLVPQPFWDDWDWDDDDDDRGGIIIMTMGNDPVSVVVCCVDVSVCVSCVDDDDPVGTDPDTGMDMDDDPDDDDDDPPPD

Radius of gyration: 17.63 Å; Cα contacts (8 Å, |Δi|>4): 401; chains: 2; bounding box: 36×47×46 Å

Solvent-accessible surface area (backbone atoms only — not comparable to full-atom values): 11768 Å² total; per-residue (Å²): 106,45,22,37,38,36,39,32,40,31,63,33,92,89,32,58,66,64,57,54,46,55,65,72,66,47,87,58,66,66,56,70,39,72,45,43,43,34,40,38,33,28,43,50,63,84,69,82,51,47,33,31,44,36,38,34,19,52,31,66,66,35,48,52,52,42,67,72,32,70,63,41,53,61,76,60,65,74,69,79,61,72,83,39,46,49,86,85,48,47,79,44,40,25,38,41,78,44,72,51,58,37,69,71,74,82,121,107,45,20,38,38,38,38,33,39,30,62,33,92,89,32,58,65,62,56,54,48,55,66,71,63,50,87,58,66,66,55,71,38,71,45,43,44,33,38,38,32,30,43,47,65,58,90,80,51,46,34,31,44,35,38,35,19,53,31,64,67,34,47,52,52,45,68,72,33,70,64,40,50,60,75,61,66,76,68,78,62,74,82,36,46,50,86,84,47,48,76,41,43,26,39,42,78,44,71,51,58,38,69,73,75,84,116

Nearest PDB structures (foldseek):
  1iuj-assembly1_B  TM=9.170E-01  e=8.771E-10  Thermus thermophilus
  3hx9-assembly1_B  TM=8.416E-01  e=4.230E-08  Mycobacterium tuberculosis
  4dpo-assembly1_B  TM=8.094E-01  e=5.904E-06  Methanosarcina mazei Go1
  4zos-assembly1_C  TM=7.987E-01  e=6.350E-05  Yersinia enterocolitica subsp. enterocolitica 8081
  4zos-assembly2_B  TM=8.077E-01  e=8.681E-05  Yersinia enterocolitica subsp. enterocolitica 8081